Protein AF-A0A941RX24-F1 (afdb_monomer_lite)

pLDDT: mean 85.39, std 11.27, range [41.78, 98.31]

Secondary structure (DSSP, 8-state):
----EE-B-HHHHHHHHHTT-SPPHHHHHHHHHHTT----TTHHHHHHTT--EEHHHHHHHHHHGGG-HHHHHHHHHHHHHHH---TTT--HHHHHHHHB-S---S--HHHH-HHHHHT-TTHHHHHHHHEEE-SSHHHHHHHHHHHHHHHHHHHHT-TT--HHHHHHHHHHHHT--HHHHHHHHHHHHHH-GGGEEEEESSSSEEEEEEEEEE-HHHHHHHHTTSS-GGG--GGGB-SSBSEEEEEEEEEPPGGGT--SSSHHHHHHHHHHHHHHHTBT--SS-SS-EEEEEEESSHHHHHHHHHTT-EEEEEE-TTT-PEEEEEEE-S-GGG--HHHHHHHHHHHHHHTTS---

Structure (mmCIF, N/CA/C/O backbone):
data_AF-A0A941RX24-F1
#
_entry.id   AF-A0A941RX24-F1
#
loop_
_atom_site.group_PDB
_atom_site.id
_atom_site.type_symbol
_atom_site.label_atom_id
_atom_site.label_alt_id
_atom_site.label_comp_id
_atom_site.label_asym_id
_atom_site.label_entity_id
_atom_site.label_seq_id
_atom_site.pdbx_PDB_ins_code
_atom_site.Cartn_x
_atom_site.Cartn_y
_atom_site.Cartn_z
_atom_site.occupancy
_atom_site.B_iso_or_equiv
_atom_site.auth_seq_id
_atom_site.auth_comp_id
_atom_site.auth_asym_id
_atom_site.auth_atom_id
_atom_site.pdbx_PDB_model_num
ATOM 1 N N . MET A 1 1 ? 27.581 -13.420 -9.085 1.00 48.62 1 MET A N 1
ATOM 2 C CA . MET A 1 1 ? 27.074 -12.253 -8.332 1.00 48.62 1 MET A CA 1
ATOM 3 C C . MET A 1 1 ? 25.759 -11.778 -8.973 1.00 48.62 1 MET A C 1
ATOM 5 O O . MET A 1 1 ? 25.714 -10.707 -9.543 1.00 48.62 1 MET A O 1
ATOM 9 N N . PHE A 1 2 ? 24.698 -12.601 -8.926 1.00 54.50 2 PHE A N 1
ATOM 10 C CA . PHE A 1 2 ? 23.377 -12.325 -9.538 1.00 54.50 2 PHE A CA 1
ATOM 11 C C . PHE A 1 2 ? 22.249 -12.808 -8.609 1.00 54.50 2 PHE A C 1
ATOM 13 O O . PHE A 1 2 ? 21.384 -13.590 -9.001 1.00 54.50 2 PHE A O 1
ATOM 20 N N . ASN A 1 3 ? 22.296 -12.407 -7.336 1.00 53.91 3 ASN A N 1
ATOM 21 C CA . ASN A 1 3 ? 21.314 -12.841 -6.329 1.00 53.91 3 ASN A CA 1
ATOM 22 C C . ASN A 1 3 ? 20.004 -12.040 -6.385 1.00 53.91 3 ASN A C 1
ATOM 24 O O . ASN A 1 3 ? 19.108 -12.266 -5.578 1.00 53.91 3 ASN A O 1
ATOM 28 N N . ARG A 1 4 ? 19.908 -11.092 -7.319 1.00 65.25 4 ARG A N 1
ATOM 29 C CA . ARG A 1 4 ? 18.745 -10.234 -7.530 1.00 65.25 4 ARG A CA 1
ATOM 30 C C . ARG A 1 4 ? 17.827 -10.885 -8.557 1.00 65.25 4 ARG A C 1
ATOM 32 O O . ARG A 1 4 ? 18.298 -11.573 -9.462 1.00 65.25 4 ARG A O 1
ATOM 39 N N . THR A 1 5 ? 16.529 -10.676 -8.422 1.00 75.56 5 THR A N 1
ATOM 40 C CA . THR A 1 5 ? 15.548 -10.974 -9.466 1.00 75.56 5 THR A CA 1
ATOM 41 C C . THR A 1 5 ? 15.234 -9.682 -10.235 1.00 75.56 5 THR A C 1
ATOM 43 O O . THR A 1 5 ? 15.502 -8.584 -9.752 1.00 75.56 5 THR A O 1
ATOM 46 N N . ARG A 1 6 ? 14.781 -9.798 -11.480 1.00 75.75 6 ARG A N 1
ATOM 47 C CA . ARG A 1 6 ? 14.355 -8.691 -12.339 1.00 75.75 6 ARG A CA 1
ATOM 48 C C . ARG A 1 6 ? 13.159 -9.131 -13.169 1.00 75.75 6 ARG A C 1
ATOM 50 O O . ARG A 1 6 ? 12.970 -10.324 -13.411 1.00 75.75 6 ARG A O 1
ATOM 57 N N . THR A 1 7 ? 12.403 -8.150 -13.631 1.00 83.19 7 THR A N 1
ATOM 58 C CA . THR A 1 7 ? 11.310 -8.329 -14.583 1.00 83.19 7 THR A CA 1
ATOM 59 C C . THR A 1 7 ? 11.618 -7.481 -15.809 1.00 83.19 7 THR A C 1
ATOM 61 O O . THR A 1 7 ? 12.092 -6.358 -15.655 1.00 83.19 7 THR A O 1
ATOM 64 N N . LEU A 1 8 ? 11.400 -8.008 -17.014 1.00 86.88 8 LEU A N 1
ATOM 65 C CA . LEU A 1 8 ? 11.483 -7.197 -18.232 1.00 86.88 8 LEU A CA 1
ATOM 66 C C . LEU A 1 8 ? 10.326 -6.193 -18.266 1.00 86.88 8 LEU A C 1
ATOM 68 O O . LEU A 1 8 ? 9.234 -6.515 -17.801 1.00 86.88 8 LEU A O 1
ATOM 72 N N . LEU A 1 9 ? 10.564 -4.997 -18.802 1.00 81.69 9 LEU A N 1
ATOM 73 C CA . LEU A 1 9 ? 9.492 -4.017 -18.981 1.00 81.69 9 LEU A CA 1
ATOM 74 C C . LEU A 1 9 ? 8.415 -4.563 -19.939 1.00 81.69 9 LEU A C 1
ATOM 76 O O . LEU A 1 9 ? 8.778 -5.174 -20.951 1.00 81.69 9 LEU A O 1
ATOM 80 N N . PRO A 1 10 ? 7.113 -4.369 -19.654 1.00 81.94 10 PRO A N 1
ATOM 81 C CA . PRO A 1 10 ? 6.033 -4.815 -20.536 1.00 81.94 10 PRO A CA 1
ATOM 82 C C . PRO A 1 10 ? 6.178 -4.318 -21.981 1.00 81.94 10 PRO A C 1
ATOM 84 O O . PRO A 1 10 ? 6.018 -5.095 -22.917 1.00 81.94 10 PRO A O 1
ATOM 87 N N . GLU A 1 11 ? 6.578 -3.062 -22.163 1.00 83.06 11 GLU A N 1
ATOM 88 C CA . GLU A 1 11 ? 6.775 -2.414 -23.463 1.00 83.06 11 GLU A CA 1
ATOM 89 C C . GLU A 1 11 ? 7.941 -3.046 -24.237 1.00 83.06 11 GLU A C 1
ATOM 91 O O . GLU A 1 11 ? 7.926 -3.135 -25.466 1.00 83.06 11 GLU A O 1
ATOM 96 N N . PHE A 1 12 ? 8.963 -3.524 -23.522 1.00 91.81 12 PHE A N 1
ATOM 97 C CA . PHE A 1 12 ? 10.080 -4.249 -24.122 1.00 91.81 12 PHE A CA 1
ATOM 98 C C . PHE A 1 12 ? 9.666 -5.665 -24.554 1.00 91.81 12 PHE A C 1
ATOM 100 O O . PHE A 1 12 ? 10.042 -6.115 -25.638 1.00 91.81 12 PHE A O 1
ATOM 107 N N . ILE A 1 13 ? 8.857 -6.357 -23.740 1.00 91.75 13 ILE A N 1
ATOM 108 C CA . ILE A 1 13 ? 8.286 -7.676 -24.068 1.00 91.75 13 ILE A CA 1
ATOM 109 C C . ILE A 1 13 ? 7.417 -7.589 -25.324 1.00 91.75 13 ILE A C 1
ATOM 111 O O . ILE A 1 13 ? 7.601 -8.387 -26.241 1.00 91.75 13 ILE A O 1
ATOM 115 N N . GLU A 1 14 ? 6.527 -6.597 -25.391 1.00 87.19 14 GLU A N 1
ATOM 116 C CA . GLU A 1 14 ? 5.636 -6.383 -26.534 1.00 87.19 14 GLU A CA 1
ATOM 117 C C . GLU A 1 14 ? 6.427 -6.226 -27.838 1.00 87.19 14 GLU A C 1
ATOM 119 O O . GLU A 1 14 ? 6.128 -6.871 -28.844 1.00 87.19 14 GLU A O 1
ATOM 124 N N . ARG A 1 15 ? 7.513 -5.446 -27.821 1.00 91.19 15 ARG A N 1
ATOM 125 C CA . ARG A 1 15 ? 8.374 -5.283 -29.000 1.00 91.19 15 ARG A CA 1
ATOM 126 C C . ARG A 1 15 ? 9.089 -6.564 -29.397 1.00 91.19 15 ARG A C 1
ATOM 128 O O . ARG A 1 15 ? 9.219 -6.829 -30.592 1.00 91.19 15 ARG A O 1
ATOM 135 N N . LEU A 1 16 ? 9.549 -7.363 -28.434 1.00 94.31 16 LEU A N 1
ATOM 136 C CA . LEU A 1 16 ? 10.146 -8.669 -28.725 1.00 94.31 16 LEU A CA 1
ATOM 137 C C . LEU A 1 16 ? 9.130 -9.632 -29.355 1.00 94.31 16 LEU A C 1
ATOM 139 O O . LEU A 1 16 ? 9.507 -10.404 -30.238 1.00 94.31 16 LEU A O 1
ATOM 143 N N . ASP A 1 17 ? 7.863 -9.580 -28.944 1.00 90.75 17 ASP A N 1
ATOM 144 C CA . ASP A 1 17 ? 6.792 -10.385 -29.540 1.00 90.75 17 ASP A CA 1
ATOM 145 C C . ASP A 1 17 ? 6.469 -9.927 -30.970 1.00 90.75 17 ASP A C 1
ATOM 147 O O . ASP A 1 17 ? 6.433 -10.752 -31.884 1.00 90.75 17 ASP A O 1
ATOM 151 N N . LEU A 1 18 ? 6.318 -8.618 -31.196 1.00 90.44 18 LEU A N 1
ATOM 152 C CA . LEU A 1 18 ? 5.976 -8.052 -32.510 1.00 90.44 18 LEU A CA 1
ATOM 153 C C . LEU A 1 18 ? 7.057 -8.280 -33.576 1.00 90.44 18 LEU A C 1
ATOM 155 O O . LEU A 1 18 ? 6.753 -8.407 -34.761 1.00 90.44 18 LEU A O 1
ATOM 159 N N . THR A 1 19 ? 8.322 -8.333 -33.167 1.00 88.50 19 THR A N 1
ATOM 160 C CA . THR A 1 19 ? 9.476 -8.432 -34.080 1.00 88.50 19 THR A CA 1
ATOM 161 C C . THR A 1 19 ? 10.052 -9.842 -34.184 1.00 88.50 19 THR A C 1
ATOM 163 O O . THR A 1 19 ? 11.062 -10.044 -34.859 1.00 88.50 19 THR A O 1
ATOM 166 N N . ASN A 1 20 ? 9.448 -10.830 -33.512 1.00 89.75 20 ASN A N 1
ATOM 167 C CA . ASN A 1 20 ? 10.062 -12.145 -33.297 1.00 89.75 20 ASN A CA 1
ATOM 168 C C . ASN A 1 20 ? 11.496 -12.035 -32.727 1.00 89.75 20 ASN A C 1
ATOM 170 O O . ASN A 1 20 ? 12.385 -12.820 -33.060 1.00 89.75 20 ASN A O 1
ATOM 174 N N . GLY A 1 21 ? 11.723 -11.050 -31.852 1.00 91.62 21 GLY A N 1
ATOM 175 C CA . GLY A 1 21 ? 13.008 -10.758 -31.218 1.00 91.62 21 GLY A CA 1
ATOM 176 C C . GLY A 1 21 ? 13.447 -11.799 -30.185 1.00 91.62 21 GLY A C 1
ATOM 177 O O . GLY A 1 21 ? 14.612 -11.826 -29.788 1.00 91.62 21 GLY A O 1
ATOM 178 N N . TRP A 1 22 ? 12.540 -12.676 -29.743 1.00 95.25 22 TRP A N 1
ATOM 179 C CA . TRP A 1 22 ? 12.849 -13.705 -28.753 1.00 95.25 22 TRP A CA 1
ATOM 180 C C . TRP A 1 22 ? 13.810 -14.774 -29.285 1.00 95.25 22 TRP A C 1
ATOM 182 O O . TRP A 1 22 ? 13.500 -15.429 -30.283 1.00 95.25 22 TRP A O 1
ATOM 192 N N . PRO A 1 23 ? 14.902 -15.084 -28.561 1.00 94.00 23 PRO A N 1
ATOM 193 C CA . PRO A 1 23 ? 15.721 -16.233 -28.902 1.00 94.00 23 PRO A CA 1
ATOM 194 C C . PRO A 1 23 ? 14.931 -17.530 -28.723 1.00 94.00 23 PRO A C 1
ATOM 196 O O . PRO A 1 23 ? 14.125 -17.677 -27.802 1.00 94.00 23 PRO A O 1
ATOM 199 N N . ILE A 1 24 ? 15.215 -18.520 -29.567 1.00 93.56 24 ILE A N 1
ATOM 200 C CA . ILE A 1 24 ? 14.676 -19.870 -29.382 1.00 93.56 24 ILE A CA 1
ATOM 201 C C . ILE A 1 24 ? 15.198 -20.489 -28.076 1.00 93.56 24 ILE A C 1
ATOM 203 O O . ILE A 1 24 ? 16.362 -20.313 -27.700 1.00 93.56 24 ILE A O 1
ATOM 207 N N . GLU A 1 25 ? 14.361 -21.277 -27.397 1.00 91.75 25 GLU A N 1
ATOM 208 C CA . GLU A 1 25 ? 14.665 -21.816 -26.061 1.00 91.75 25 GLU A CA 1
ATOM 209 C C . GLU A 1 25 ? 15.964 -22.631 -26.026 1.00 91.75 25 GLU A C 1
ATOM 211 O O . GLU A 1 25 ? 16.754 -22.513 -25.090 1.00 91.75 25 GLU A O 1
ATOM 216 N N . LYS A 1 26 ? 16.237 -23.400 -27.087 1.00 93.38 26 LYS A N 1
ATOM 217 C CA . LYS A 1 26 ? 17.471 -24.185 -27.222 1.00 93.38 26 LYS A CA 1
ATOM 218 C C . LYS A 1 26 ? 18.725 -23.303 -27.232 1.00 93.38 26 LYS A C 1
ATOM 220 O O . LYS A 1 26 ? 19.706 -23.648 -26.575 1.00 93.38 26 LYS A O 1
ATOM 225 N N . ALA A 1 27 ? 18.698 -22.180 -27.952 1.00 92.69 27 ALA A N 1
ATOM 226 C CA . ALA A 1 27 ? 19.825 -21.250 -28.032 1.00 92.69 27 ALA A CA 1
ATOM 227 C C . ALA A 1 27 ? 20.020 -20.507 -26.705 1.00 92.69 27 ALA A C 1
ATOM 229 O O . ALA A 1 27 ? 21.141 -20.407 -26.211 1.00 92.69 27 ALA A O 1
ATOM 230 N N . PHE A 1 28 ? 18.918 -20.074 -26.088 1.00 93.69 28 PHE A N 1
ATOM 231 C CA . PHE A 1 28 ? 18.936 -19.415 -24.787 1.00 93.69 28 PHE A CA 1
ATOM 232 C C . PHE A 1 28 ? 19.489 -20.334 -23.687 1.00 93.69 28 PHE A C 1
ATOM 234 O O . PHE A 1 28 ? 20.378 -19.947 -22.930 1.00 93.69 28 PHE A O 1
ATOM 241 N N . LYS A 1 29 ? 19.046 -21.597 -23.649 1.00 94.06 29 LYS A N 1
ATOM 242 C CA . LYS A 1 29 ? 19.579 -22.616 -22.736 1.00 94.06 29 LYS A CA 1
ATOM 243 C C . LYS A 1 29 ? 21.078 -22.837 -22.936 1.00 94.06 29 LYS A C 1
ATOM 245 O O . LYS A 1 29 ? 21.807 -22.860 -21.948 1.00 94.06 29 LYS A O 1
ATOM 250 N N . ARG A 1 30 ? 21.526 -22.992 -24.187 1.00 93.88 30 ARG A N 1
ATOM 251 C CA . ARG A 1 30 ? 22.942 -23.216 -24.516 1.00 93.88 30 ARG A CA 1
ATOM 252 C C . ARG A 1 30 ? 23.813 -22.057 -24.034 1.00 93.88 30 ARG A C 1
ATOM 254 O O . ARG A 1 30 ? 24.743 -22.290 -23.277 1.00 93.88 30 ARG A O 1
ATOM 261 N N . LYS A 1 31 ? 23.443 -20.812 -24.351 1.00 93.12 31 LYS A N 1
ATOM 262 C CA . LYS A 1 31 ? 24.200 -19.633 -23.902 1.00 93.12 31 LYS A CA 1
ATOM 263 C C . LYS A 1 31 ? 24.270 -19.539 -22.371 1.00 93.12 31 LYS A C 1
ATOM 265 O O . LYS A 1 31 ? 25.291 -19.145 -21.819 1.00 93.12 31 LYS A O 1
ATOM 270 N N . GLY A 1 32 ? 23.196 -19.915 -21.672 1.00 91.12 32 GLY A N 1
ATOM 271 C CA . GLY A 1 32 ? 23.179 -19.945 -20.206 1.00 91.12 32 GLY A CA 1
ATOM 272 C C . GLY A 1 32 ? 24.118 -20.995 -19.602 1.00 91.12 32 GLY A C 1
ATOM 273 O O . GLY A 1 32 ? 24.592 -20.810 -18.482 1.00 91.12 32 GLY A O 1
ATOM 274 N N . GLN A 1 33 ? 24.394 -22.081 -20.330 1.00 92.38 33 GLN A N 1
ATOM 275 C CA . GLN A 1 33 ? 25.411 -23.069 -19.963 1.00 92.38 33 GLN A CA 1
ATOM 276 C C . GLN A 1 33 ? 26.818 -22.547 -20.270 1.00 92.38 33 GLN A C 1
ATOM 278 O O . GLN A 1 33 ? 27.674 -22.643 -19.404 1.00 92.38 33 GLN A O 1
ATOM 283 N N . ASP A 1 34 ? 27.024 -21.921 -21.434 1.00 92.50 34 ASP A N 1
ATOM 284 C CA . ASP A 1 34 ? 28.323 -21.364 -21.846 1.00 92.50 34 ASP A CA 1
ATOM 285 C C . ASP A 1 34 ? 28.841 -20.265 -20.891 1.00 92.50 34 ASP A C 1
ATOM 287 O O . ASP A 1 34 ? 30.042 -20.035 -20.801 1.00 92.50 34 ASP A O 1
ATOM 291 N N . LEU A 1 35 ? 27.938 -19.572 -20.186 1.00 87.81 35 LEU A N 1
ATOM 292 C CA . LEU A 1 35 ? 28.260 -18.521 -19.209 1.00 87.81 35 LEU A CA 1
ATOM 293 C C . LEU A 1 35 ? 28.216 -18.994 -17.742 1.00 87.81 35 LEU A C 1
ATOM 295 O O . LEU A 1 35 ? 28.178 -18.158 -16.840 1.00 87.81 35 LEU A O 1
ATOM 299 N N . ASP A 1 36 ? 28.148 -20.305 -17.484 1.00 87.75 36 ASP A N 1
ATOM 300 C CA . ASP A 1 36 ? 28.050 -20.897 -16.135 1.00 87.75 36 ASP A CA 1
ATOM 301 C C . ASP A 1 36 ? 26.874 -20.378 -15.282 1.00 87.75 36 ASP A C 1
ATOM 303 O O . ASP A 1 36 ? 26.863 -20.426 -14.049 1.00 87.75 36 ASP A O 1
ATOM 307 N N . PHE A 1 37 ? 25.810 -19.894 -15.925 1.00 84.69 37 PHE A N 1
ATOM 308 C CA . PHE A 1 37 ? 24.604 -19.438 -15.229 1.00 84.69 37 PHE A CA 1
ATOM 309 C C . PHE A 1 37 ? 23.636 -20.581 -14.924 1.00 84.69 37 PHE A C 1
ATOM 311 O O . PHE A 1 37 ? 22.778 -20.445 -14.038 1.00 84.69 37 PHE A O 1
ATOM 318 N N . GLY A 1 38 ? 23.762 -21.699 -15.642 1.00 84.94 38 GLY A N 1
ATOM 319 C CA . GLY A 1 38 ? 22.817 -22.810 -15.625 1.00 84.94 38 GLY A CA 1
ATOM 320 C C . GLY A 1 38 ? 21.456 -22.423 -16.213 1.00 84.94 38 GLY A C 1
ATOM 321 O O . GLY A 1 38 ? 21.175 -21.259 -16.491 1.00 84.94 38 GLY A O 1
ATOM 322 N N . TYR A 1 39 ? 20.558 -23.394 -16.381 1.00 85.50 39 TYR A N 1
ATOM 323 C CA . TYR A 1 39 ? 19.234 -23.154 -16.958 1.00 85.50 39 TYR A CA 1
ATOM 324 C C . TYR A 1 39 ? 18.156 -23.963 -16.238 1.00 85.50 39 TYR A C 1
ATOM 326 O O . TYR A 1 39 ? 18.316 -25.165 -16.031 1.00 85.50 39 TYR A O 1
ATOM 334 N N . LYS A 1 40 ? 17.048 -23.307 -15.879 1.00 84.81 40 LYS A N 1
ATOM 335 C CA . LYS A 1 40 ? 15.837 -23.960 -15.369 1.00 84.81 40 LYS A CA 1
ATOM 336 C C . LYS A 1 40 ? 14.778 -23.965 -16.472 1.00 84.81 40 LYS A C 1
ATOM 338 O O . LYS A 1 40 ? 14.617 -22.971 -17.174 1.00 84.81 40 LYS A O 1
ATOM 343 N N . SER A 1 41 ? 14.075 -25.085 -16.631 1.00 82.94 41 SER A N 1
ATOM 344 C CA . SER A 1 41 ? 12.987 -25.195 -17.611 1.00 82.94 41 SER A CA 1
ATOM 345 C C . SER A 1 41 ? 11.909 -24.138 -17.342 1.00 82.94 41 SER A C 1
ATOM 347 O O . SER A 1 41 ? 11.615 -23.833 -16.186 1.00 82.94 41 SER A O 1
ATOM 349 N N . GLY A 1 42 ? 11.363 -23.544 -18.406 1.00 80.94 42 GLY A N 1
ATOM 350 C CA . GLY A 1 42 ? 10.337 -22.504 -18.309 1.00 80.94 42 GLY A CA 1
ATOM 351 C C . GLY A 1 42 ? 10.860 -21.099 -17.991 1.00 80.94 42 GLY A C 1
ATOM 352 O O . GLY A 1 42 ? 10.066 -20.163 -17.963 1.00 80.94 42 GLY A O 1
ATOM 353 N N . THR A 1 43 ? 12.172 -20.896 -17.805 1.00 88.19 43 THR A N 1
ATOM 354 C CA . THR A 1 43 ? 12.741 -19.555 -17.570 1.00 88.19 43 THR A CA 1
ATOM 355 C C . THR A 1 43 ? 12.455 -18.592 -18.722 1.00 88.19 43 THR A C 1
ATOM 357 O O . THR A 1 43 ? 12.081 -17.449 -18.474 1.00 88.19 43 THR A O 1
ATOM 360 N N . LEU A 1 44 ? 12.593 -19.038 -19.976 1.00 91.56 44 LEU A N 1
ATOM 361 C CA . LEU A 1 44 ? 12.311 -18.179 -21.130 1.00 91.56 44 LEU A CA 1
ATOM 362 C C . LEU A 1 44 ? 10.815 -17.845 -21.218 1.00 91.56 44 LEU A C 1
ATOM 364 O O . LEU A 1 44 ? 10.453 -16.705 -21.480 1.00 91.56 44 LEU A O 1
ATOM 368 N N . THR A 1 45 ? 9.943 -18.809 -20.921 1.00 88.12 45 THR A N 1
ATOM 369 C CA . THR A 1 45 ? 8.495 -18.582 -20.819 1.00 88.12 45 THR A CA 1
ATOM 370 C C . THR A 1 45 ? 8.155 -17.571 -19.724 1.00 88.12 45 THR A C 1
ATOM 372 O O . THR A 1 45 ? 7.280 -16.734 -19.917 1.00 88.12 45 THR A O 1
ATOM 375 N N . ASN A 1 46 ? 8.852 -17.610 -18.587 1.00 82.31 46 ASN A N 1
ATOM 376 C CA . ASN A 1 46 ? 8.676 -16.629 -17.517 1.00 82.31 46 ASN A CA 1
ATOM 377 C C . ASN A 1 46 ? 9.124 -15.225 -17.941 1.00 82.31 46 ASN A C 1
ATOM 379 O O . ASN A 1 46 ? 8.397 -14.275 -17.674 1.00 82.31 46 ASN A O 1
ATOM 383 N N . LEU A 1 47 ? 10.249 -15.099 -18.655 1.00 89.50 47 LEU A N 1
ATOM 384 C CA . LEU A 1 47 ? 10.680 -13.827 -19.248 1.00 89.50 47 LEU A CA 1
ATOM 385 C C . LEU A 1 47 ? 9.630 -13.267 -20.219 1.00 89.50 47 LEU A C 1
ATOM 387 O O . LEU A 1 47 ? 9.250 -12.109 -20.090 1.00 89.50 47 LEU A O 1
ATOM 391 N N . LYS A 1 48 ? 9.105 -14.107 -21.122 1.00 90.69 48 LYS A N 1
ATOM 392 C CA . LYS A 1 48 ? 8.046 -13.736 -22.080 1.00 90.69 48 LYS A CA 1
ATOM 393 C C . LYS A 1 48 ? 6.766 -13.239 -21.413 1.00 90.69 48 LYS A C 1
ATOM 395 O O . LYS A 1 48 ? 6.070 -12.401 -21.957 1.00 90.69 48 LYS A O 1
ATOM 400 N N . ARG A 1 49 ? 6.443 -13.770 -20.235 1.00 80.62 49 ARG A N 1
ATOM 401 C CA . ARG A 1 49 ? 5.244 -13.395 -19.471 1.00 80.62 49 ARG A CA 1
ATOM 402 C C . ARG A 1 49 ? 5.451 -12.184 -18.561 1.00 80.62 49 ARG A C 1
ATOM 404 O O . ARG A 1 49 ? 4.525 -11.837 -17.838 1.00 80.62 49 ARG A O 1
ATOM 411 N N . GLY A 1 50 ? 6.651 -11.601 -18.520 1.00 77.00 50 GLY A N 1
ATOM 412 C CA . GLY A 1 50 ? 6.968 -10.538 -17.565 1.00 77.00 50 GLY A CA 1
ATOM 413 C C . GLY A 1 50 ? 6.942 -11.020 -16.114 1.00 77.00 50 GLY A C 1
ATOM 414 O O . GLY A 1 50 ? 6.620 -10.261 -15.206 1.00 77.00 50 GLY A O 1
ATOM 415 N N . ASN A 1 51 ? 7.268 -12.290 -15.867 1.00 77.44 51 ASN A N 1
ATOM 416 C CA . ASN A 1 51 ? 7.423 -12.798 -14.508 1.00 77.44 51 ASN A CA 1
ATOM 417 C C . ASN A 1 51 ? 8.824 -12.462 -13.964 1.00 77.44 51 ASN A C 1
ATOM 419 O O . ASN A 1 51 ? 9.792 -12.461 -14.731 1.00 77.44 51 ASN A O 1
ATOM 423 N N . PRO A 1 52 ? 8.979 -12.283 -12.639 1.00 78.25 52 PRO A N 1
ATOM 424 C CA . PRO A 1 52 ? 10.291 -12.118 -12.024 1.00 78.25 52 PRO A CA 1
ATOM 425 C C . PRO A 1 52 ? 11.198 -13.333 -12.268 1.00 78.25 52 PRO A C 1
ATOM 427 O O . PRO A 1 52 ? 10.824 -14.476 -11.986 1.00 78.25 52 PRO A O 1
ATOM 430 N N . VAL A 1 53 ? 12.421 -13.091 -12.740 1.00 81.00 53 VAL A N 1
ATOM 431 C CA . VAL A 1 53 ? 13.463 -14.116 -12.918 1.00 81.00 53 VAL A CA 1
ATOM 432 C C . VAL A 1 53 ? 14.798 -13.651 -12.337 1.00 81.00 53 VAL A C 1
ATOM 434 O O . VAL A 1 53 ? 15.024 -12.452 -12.220 1.00 81.00 53 VAL A O 1
ATOM 437 N N . PRO A 1 54 ? 15.720 -14.558 -11.964 1.00 85.75 54 PRO A N 1
ATOM 438 C CA . PRO A 1 54 ? 17.071 -14.159 -11.571 1.00 85.75 54 PRO A CA 1
ATOM 439 C C . PRO A 1 54 ? 17.744 -13.264 -12.621 1.00 85.75 54 PRO A C 1
ATOM 441 O O . PRO A 1 54 ? 17.715 -13.589 -13.806 1.00 85.75 54 PRO A O 1
ATOM 444 N N . GLU A 1 55 ? 18.394 -12.183 -12.183 1.00 84.62 55 GLU A N 1
ATOM 445 C CA . GLU A 1 55 ? 18.988 -11.127 -13.019 1.00 84.62 55 GLU A CA 1
ATOM 446 C C . GLU A 1 55 ? 19.920 -11.684 -14.102 1.00 84.62 55 GLU A C 1
ATOM 448 O O . GLU A 1 55 ? 19.912 -11.210 -15.236 1.00 84.62 55 GLU A O 1
ATOM 453 N N . LYS A 1 56 ? 20.642 -12.767 -13.785 1.00 90.19 56 LYS A N 1
ATOM 454 C CA . LYS A 1 56 ? 21.491 -13.498 -14.736 1.00 90.19 56 LYS A CA 1
ATOM 455 C C . LYS A 1 56 ? 20.767 -13.914 -16.022 1.00 90.19 56 LYS A C 1
ATOM 457 O O . LYS A 1 56 ? 21.409 -14.027 -17.057 1.00 90.19 56 LYS A O 1
ATOM 462 N N . TYR A 1 57 ? 19.453 -14.145 -15.980 1.00 91.75 57 TYR A N 1
ATOM 463 C CA . TYR A 1 57 ? 18.660 -14.525 -17.152 1.00 91.75 57 TYR A CA 1
ATOM 464 C C . TYR A 1 57 ? 18.237 -13.326 -18.007 1.00 91.75 57 TYR A C 1
ATOM 466 O O . TYR A 1 57 ? 18.188 -13.458 -19.226 1.00 91.75 57 TYR A O 1
ATOM 474 N N . CYS A 1 58 ? 18.010 -12.152 -17.414 1.00 91.00 58 CYS A N 1
ATOM 475 C CA . CYS A 1 58 ? 17.867 -10.910 -18.181 1.00 91.00 58 CYS A CA 1
ATOM 476 C C . CYS A 1 58 ? 19.212 -10.508 -18.805 1.00 91.00 58 CYS A C 1
ATOM 478 O O . CYS A 1 58 ? 19.290 -10.195 -19.989 1.00 91.00 58 CYS A O 1
ATOM 480 N N . TYR A 1 59 ? 20.298 -10.624 -18.035 1.00 92.12 59 TYR A N 1
ATOM 481 C CA . TYR A 1 59 ? 21.661 -10.402 -18.519 1.00 92.12 59 TYR A CA 1
ATOM 482 C C . TYR A 1 59 ? 22.037 -11.357 -19.663 1.00 92.12 59 TYR A C 1
ATOM 484 O O . TYR A 1 59 ? 22.739 -10.980 -20.598 1.00 92.12 59 TYR A O 1
ATOM 492 N N . LEU A 1 60 ? 21.517 -12.588 -19.639 1.00 93.81 60 LEU A N 1
ATOM 493 C CA . LEU A 1 60 ? 21.704 -13.550 -20.719 1.00 93.81 60 LEU A CA 1
ATOM 494 C C . LEU A 1 60 ? 21.113 -13.062 -22.052 1.00 93.81 60 LEU A C 1
ATOM 496 O O . LEU A 1 60 ? 21.775 -13.215 -23.076 1.00 93.81 60 LEU A O 1
ATOM 500 N N . LEU A 1 61 ? 19.931 -12.427 -22.053 1.00 93.81 61 LEU A N 1
ATOM 501 C CA . LEU A 1 61 ? 19.364 -11.806 -23.264 1.00 93.81 61 LEU A CA 1
ATOM 502 C C . LEU A 1 61 ? 20.301 -10.728 -23.820 1.00 93.81 61 LEU A C 1
ATOM 504 O O . LEU A 1 61 ? 20.599 -10.713 -25.010 1.00 93.81 61 LEU A O 1
ATOM 508 N N . ILE A 1 62 ? 20.844 -9.885 -22.943 1.00 93.44 62 ILE A N 1
ATOM 509 C CA . ILE A 1 62 ? 21.784 -8.823 -23.322 1.00 93.44 62 ILE A CA 1
ATOM 510 C C . ILE A 1 62 ? 23.041 -9.418 -23.946 1.00 93.44 62 ILE A C 1
ATOM 512 O O . ILE A 1 62 ? 23.497 -8.942 -24.981 1.00 93.44 62 ILE A O 1
ATOM 516 N N . LYS A 1 63 ? 23.585 -10.495 -23.376 1.00 93.25 63 LYS A N 1
ATOM 517 C CA . LYS A 1 63 ? 24.744 -11.191 -23.951 1.00 93.25 63 LYS A CA 1
ATOM 518 C C . LYS A 1 63 ? 24.448 -11.848 -25.294 1.00 93.25 63 LYS A C 1
ATOM 520 O O . LYS A 1 63 ? 25.350 -11.941 -26.119 1.00 93.25 63 LYS A O 1
ATOM 525 N N . MET A 1 64 ? 23.214 -12.290 -25.521 1.00 93.81 64 MET A N 1
ATOM 526 C CA . MET A 1 64 ? 22.796 -12.876 -26.794 1.00 93.81 64 MET A CA 1
ATOM 527 C C . MET A 1 64 ? 22.564 -11.843 -27.895 1.00 93.81 64 MET A C 1
ATOM 529 O O . MET A 1 64 ? 22.491 -12.242 -29.053 1.00 93.81 64 MET A O 1
ATOM 533 N N . ARG A 1 65 ? 22.486 -10.541 -27.577 1.00 92.00 65 ARG A N 1
ATOM 534 C CA . ARG A 1 65 ? 22.242 -9.491 -28.581 1.00 92.00 65 ARG A CA 1
ATOM 535 C C . ARG A 1 65 ? 23.238 -9.550 -29.738 1.00 92.00 65 ARG A C 1
ATOM 537 O O . ARG A 1 65 ? 22.847 -9.392 -30.879 1.00 92.00 65 ARG A O 1
ATOM 544 N N . TRP A 1 66 ? 24.506 -9.844 -29.464 1.00 87.56 66 TRP A N 1
ATOM 545 C CA . TRP A 1 66 ? 25.545 -9.897 -30.496 1.00 87.56 66 TRP A CA 1
ATOM 546 C C . TRP A 1 66 ? 25.394 -11.083 -31.453 1.00 87.56 66 TRP A C 1
ATOM 548 O O . TRP A 1 66 ? 25.794 -10.992 -32.608 1.00 87.56 66 TRP A O 1
ATOM 558 N N . ASP A 1 67 ? 24.762 -12.161 -30.991 1.00 88.69 67 ASP A N 1
ATOM 559 C CA . ASP A 1 67 ? 24.611 -13.412 -31.737 1.00 88.69 67 ASP A CA 1
ATOM 560 C C . ASP A 1 67 ? 23.192 -13.575 -32.321 1.00 88.69 67 ASP A C 1
ATOM 562 O O . ASP A 1 67 ? 22.894 -14.572 -32.979 1.00 88.69 67 ASP A O 1
ATOM 566 N N . HIS A 1 68 ? 22.288 -12.623 -32.055 1.00 91.19 68 HIS A N 1
ATOM 567 C CA . HIS A 1 68 ? 20.872 -12.702 -32.409 1.00 91.19 68 HIS A CA 1
ATOM 568 C C . HIS A 1 68 ? 20.368 -11.364 -32.962 1.00 91.19 68 HIS A C 1
ATOM 570 O O . HIS A 1 68 ? 19.862 -10.516 -32.226 1.00 91.19 68 HIS A O 1
ATOM 576 N N . LYS A 1 69 ? 20.461 -11.193 -34.286 1.00 91.56 69 LYS A N 1
ATOM 577 C CA . LYS A 1 69 ? 20.154 -9.933 -34.983 1.00 91.56 69 LYS A CA 1
ATOM 578 C C . LYS A 1 69 ? 18.787 -9.309 -34.613 1.00 91.56 69 LYS A C 1
ATOM 580 O O . LYS A 1 69 ? 18.795 -8.151 -34.213 1.00 91.56 69 LYS A O 1
ATOM 585 N N . PRO A 1 70 ? 17.652 -10.038 -34.601 1.00 93.19 70 PRO A N 1
ATOM 586 C CA . PRO A 1 70 ? 16.374 -9.451 -34.170 1.00 93.19 70 PRO A CA 1
ATOM 587 C C . PRO A 1 70 ? 16.370 -8.939 -32.721 1.00 93.19 70 PRO A C 1
ATOM 589 O O . PRO A 1 70 ? 15.725 -7.950 -32.402 1.00 93.19 70 PRO A O 1
ATOM 592 N N . LEU A 1 71 ? 17.124 -9.590 -31.829 1.00 94.00 71 LEU A N 1
ATOM 593 C CA . LEU A 1 71 ? 17.204 -9.187 -30.423 1.00 94.00 71 LEU A CA 1
ATOM 594 C C . LEU A 1 71 ? 18.066 -7.930 -30.288 1.00 94.00 71 LEU A C 1
ATOM 596 O O . LEU A 1 71 ? 17.739 -7.039 -29.509 1.00 94.00 71 LEU A O 1
ATOM 600 N N . HIS A 1 72 ? 19.152 -7.852 -31.065 1.00 93.69 72 HIS A N 1
ATOM 601 C CA . HIS A 1 72 ? 19.986 -6.659 -31.167 1.00 93.69 72 HIS A CA 1
ATOM 602 C C . HIS A 1 72 ? 19.174 -5.435 -31.580 1.00 93.69 72 HIS A C 1
ATOM 604 O O . HIS A 1 72 ? 19.230 -4.417 -30.901 1.00 93.69 72 HIS A O 1
ATOM 610 N N . GLU A 1 73 ? 18.411 -5.555 -32.667 1.00 93.19 73 GLU A N 1
ATOM 611 C CA . GLU A 1 73 ? 17.628 -4.458 -33.237 1.00 93.19 73 GLU A CA 1
ATOM 612 C C . GLU A 1 73 ? 16.583 -3.944 -32.241 1.00 93.19 73 GLU A C 1
ATOM 614 O O . GLU A 1 73 ? 16.470 -2.735 -32.042 1.00 93.19 73 GLU A O 1
ATOM 619 N N . VAL A 1 74 ? 15.892 -4.847 -31.535 1.00 93.94 74 VAL A N 1
ATOM 620 C CA . VAL A 1 74 ? 14.911 -4.465 -30.508 1.00 93.94 74 VAL A CA 1
ATOM 621 C C . VAL A 1 74 ? 15.569 -3.763 -29.324 1.00 93.94 74 VAL A C 1
ATOM 623 O O . VAL A 1 74 ? 15.074 -2.723 -28.897 1.00 93.94 74 VAL A O 1
ATOM 626 N N . ILE A 1 75 ? 16.677 -4.293 -28.790 1.00 92.50 75 ILE A N 1
ATOM 627 C CA . ILE A 1 75 ? 17.375 -3.651 -27.663 1.00 92.50 75 ILE A CA 1
ATOM 628 C C . ILE A 1 75 ? 17.920 -2.283 -28.090 1.00 92.50 75 ILE A C 1
ATOM 630 O O . ILE A 1 75 ? 17.787 -1.325 -27.337 1.00 92.50 75 ILE A O 1
ATOM 634 N N . ALA A 1 76 ? 18.491 -2.168 -29.293 1.00 91.00 76 ALA A N 1
ATOM 635 C CA . ALA A 1 76 ? 19.038 -0.914 -29.806 1.00 91.00 76 ALA A CA 1
ATOM 636 C C . ALA A 1 76 ? 17.956 0.166 -29.934 1.00 91.00 76 ALA A C 1
ATOM 638 O O . ALA A 1 76 ? 18.122 1.264 -29.405 1.00 91.00 76 ALA A O 1
ATOM 639 N N . ALA A 1 77 ? 16.832 -0.168 -30.578 1.00 88.69 77 ALA A N 1
ATOM 640 C CA . ALA A 1 77 ? 15.705 0.746 -30.731 1.00 88.69 77 ALA A CA 1
ATOM 641 C C . ALA A 1 77 ? 15.125 1.148 -29.368 1.00 88.69 77 ALA A C 1
ATOM 643 O O . ALA A 1 77 ? 14.969 2.331 -29.081 1.00 88.69 77 ALA A O 1
ATOM 644 N N . PHE A 1 78 ? 14.885 0.171 -28.488 1.00 88.19 78 PHE A N 1
ATOM 645 C CA . PHE A 1 78 ? 14.308 0.428 -27.171 1.00 88.19 78 PHE A CA 1
ATOM 646 C C . PHE A 1 78 ? 15.211 1.309 -26.296 1.00 88.19 78 PHE A C 1
ATOM 648 O O . PHE A 1 78 ? 14.736 2.275 -25.704 1.00 88.19 78 PHE A O 1
ATOM 655 N N . CYS A 1 79 ? 16.518 1.030 -26.245 1.00 85.44 79 CYS A N 1
ATOM 656 C CA . CYS A 1 79 ? 17.470 1.841 -25.483 1.00 85.44 79 CYS A CA 1
ATOM 657 C C . CYS A 1 79 ? 17.635 3.258 -26.050 1.00 85.44 79 CYS A C 1
ATOM 659 O O . CYS A 1 79 ? 17.749 4.210 -25.275 1.00 85.44 79 CYS A O 1
ATOM 661 N N . SER A 1 80 ? 17.623 3.408 -27.378 1.00 83.69 80 SER A N 1
ATOM 662 C CA . SER A 1 80 ? 17.716 4.723 -28.013 1.00 83.69 80 SER A CA 1
ATOM 663 C C . SER A 1 80 ? 16.471 5.577 -27.764 1.00 83.69 80 SER A C 1
ATOM 665 O O . SER A 1 80 ? 16.600 6.786 -27.611 1.00 83.69 80 SER A O 1
ATOM 667 N N . GLU A 1 81 ? 15.280 4.978 -27.743 1.00 80.69 81 GLU A N 1
ATOM 668 C CA . GLU A 1 81 ? 14.020 5.704 -27.546 1.00 80.69 81 GLU A CA 1
ATOM 669 C C . GLU A 1 81 ? 13.763 6.090 -26.087 1.00 80.69 81 GLU A C 1
ATOM 671 O O . GLU A 1 81 ? 13.235 7.169 -25.838 1.00 80.69 81 GLU A O 1
ATOM 676 N N . GLN A 1 82 ? 14.118 5.228 -25.129 1.00 71.56 82 GLN A N 1
ATOM 677 C CA . GLN A 1 82 ? 13.843 5.482 -23.709 1.00 71.56 82 GLN A CA 1
ATOM 678 C C . GLN A 1 82 ? 14.835 6.467 -23.081 1.00 71.56 82 GLN A C 1
ATOM 680 O O . GLN A 1 82 ? 14.435 7.340 -22.322 1.00 71.56 82 GLN A O 1
ATOM 685 N N . GLU A 1 83 ? 16.127 6.337 -23.394 1.00 69.12 83 GLU A N 1
ATOM 686 C CA . GLU A 1 83 ? 17.199 7.033 -22.662 1.00 69.12 83 GLU A CA 1
ATOM 687 C C . GLU A 1 83 ? 18.250 7.666 -23.596 1.00 69.12 83 GLU A C 1
ATOM 689 O O . GLU A 1 83 ? 19.296 8.131 -23.145 1.00 69.12 83 GLU A O 1
ATOM 694 N N . GLY A 1 84 ? 18.028 7.657 -24.919 1.00 71.62 84 GLY A N 1
ATOM 695 C CA . GLY A 1 84 ? 19.006 8.177 -25.884 1.00 71.62 84 GLY A CA 1
ATOM 696 C C . GLY A 1 84 ? 20.331 7.403 -25.893 1.00 71.62 84 GLY A C 1
ATOM 697 O O . GLY A 1 84 ? 21.366 7.948 -26.281 1.00 71.62 84 GLY A O 1
ATOM 698 N N . ILE A 1 85 ? 20.326 6.149 -25.429 1.00 75.69 85 ILE A N 1
ATOM 699 C CA . ILE A 1 85 ? 21.540 5.352 -25.243 1.00 75.69 85 ILE A CA 1
ATOM 700 C C . ILE A 1 85 ? 21.970 4.700 -26.560 1.00 75.69 85 ILE A C 1
ATOM 702 O O . ILE A 1 85 ? 21.236 3.905 -27.149 1.00 75.69 85 ILE A O 1
ATOM 706 N N . ASP A 1 86 ? 23.218 4.955 -26.963 1.00 80.69 86 ASP A N 1
ATOM 707 C CA . ASP A 1 86 ? 23.892 4.218 -28.035 1.00 80.69 86 ASP A CA 1
ATOM 708 C C . ASP A 1 86 ? 24.369 2.846 -27.529 1.00 80.69 86 ASP A C 1
ATOM 710 O O . ASP A 1 86 ? 25.340 2.735 -26.771 1.00 80.69 86 ASP A O 1
ATOM 714 N N . ILE A 1 87 ? 23.707 1.780 -27.984 1.00 82.50 87 ILE A N 1
ATOM 715 C CA . ILE A 1 87 ? 23.999 0.398 -27.583 1.00 82.50 87 ILE A CA 1
ATOM 716 C C . ILE A 1 87 ? 25.422 -0.061 -27.940 1.00 82.50 87 ILE A C 1
ATOM 718 O O . ILE A 1 87 ? 25.936 -0.989 -27.313 1.00 82.50 87 ILE A O 1
ATOM 722 N N . ALA A 1 88 ? 26.070 0.563 -28.932 1.00 80.75 88 ALA A N 1
ATOM 723 C CA . ALA A 1 88 ? 27.442 0.231 -29.312 1.00 80.75 88 ALA A CA 1
ATOM 724 C C . ALA A 1 88 ? 28.462 0.700 -28.262 1.00 80.75 88 ALA A C 1
ATOM 726 O O . ALA A 1 88 ? 29.573 0.172 -28.203 1.00 80.75 88 ALA A O 1
ATOM 727 N N . ARG A 1 89 ? 28.082 1.681 -27.434 1.00 80.50 89 ARG A N 1
ATOM 728 C CA . ARG A 1 89 ? 28.921 2.286 -26.388 1.00 80.50 89 ARG A CA 1
ATOM 729 C C . ARG A 1 89 ? 28.422 1.999 -24.973 1.00 80.50 89 ARG A C 1
ATOM 731 O O . ARG A 1 89 ? 29.176 2.199 -24.025 1.00 80.50 89 ARG A O 1
ATOM 738 N N . ALA A 1 90 ? 27.181 1.541 -24.835 1.00 80.94 90 ALA A N 1
ATOM 739 C CA . ALA A 1 90 ? 26.574 1.215 -23.556 1.00 80.94 90 ALA A CA 1
ATOM 740 C C . ALA A 1 90 ? 27.169 -0.055 -22.940 1.00 80.94 90 ALA A C 1
ATOM 742 O O . ALA A 1 90 ? 27.343 -1.078 -23.613 1.00 80.94 90 ALA A O 1
ATOM 743 N N . ASP A 1 91 ? 27.419 -0.013 -21.634 1.00 85.56 91 ASP A N 1
ATOM 744 C CA . ASP A 1 91 ? 27.749 -1.217 -20.889 1.00 85.56 91 ASP A CA 1
ATOM 745 C C . ASP A 1 91 ? 26.505 -2.101 -20.677 1.00 85.56 91 ASP A C 1
ATOM 747 O O . ASP A 1 91 ? 25.351 -1.664 -20.742 1.00 85.56 91 ASP A O 1
ATOM 751 N N . ASP A 1 92 ? 26.729 -3.390 -20.422 1.00 87.81 92 ASP A N 1
ATOM 752 C CA . ASP A 1 92 ? 25.627 -4.342 -20.265 1.00 87.81 92 ASP A CA 1
ATOM 753 C C . ASP A 1 92 ? 24.726 -4.027 -19.058 1.00 87.81 92 ASP A C 1
ATOM 755 O O . ASP A 1 92 ? 23.565 -4.430 -19.054 1.00 87.81 92 ASP A O 1
ATOM 759 N N . SER A 1 93 ? 25.235 -3.332 -18.036 1.00 80.75 93 SER A N 1
ATOM 760 C CA . SER A 1 93 ? 24.462 -2.954 -16.847 1.00 80.75 93 SER A CA 1
ATOM 761 C C . SER A 1 93 ? 23.522 -1.788 -17.145 1.00 80.75 93 SER A C 1
ATOM 763 O O . SER A 1 93 ? 22.386 -1.793 -16.674 1.00 80.75 93 SER A O 1
ATOM 765 N N . GLN A 1 94 ? 23.960 -0.823 -17.956 1.00 79.25 94 GLN A N 1
ATOM 766 C CA . GLN A 1 94 ? 23.131 0.267 -18.467 1.00 79.25 94 GLN A CA 1
ATOM 767 C C . GLN A 1 94 ? 21.975 -0.296 -19.290 1.00 79.25 94 GLN A C 1
ATOM 769 O O . GLN A 1 94 ? 20.818 -0.029 -18.979 1.00 79.25 94 GLN A O 1
ATOM 774 N N . ILE A 1 95 ? 22.272 -1.177 -20.251 1.00 86.38 95 ILE A N 1
ATOM 775 C CA . ILE A 1 95 ? 21.249 -1.848 -21.066 1.00 86.38 95 ILE A CA 1
ATOM 776 C C . ILE A 1 95 ? 20.268 -2.618 -20.169 1.00 86.38 95 ILE A C 1
ATOM 778 O O . ILE A 1 95 ? 19.055 -2.518 -20.338 1.00 86.38 95 ILE A O 1
ATOM 782 N N . LEU A 1 96 ? 20.780 -3.350 -19.174 1.00 86.31 96 LEU A N 1
ATOM 783 C CA . LEU A 1 96 ? 19.969 -4.121 -18.229 1.00 86.31 96 LEU A CA 1
ATOM 784 C C . LEU A 1 96 ? 19.018 -3.251 -17.407 1.00 86.31 96 LEU A C 1
ATOM 786 O O . LEU A 1 96 ? 17.914 -3.698 -17.102 1.00 86.31 96 LEU A O 1
ATOM 790 N N . ASN A 1 97 ? 19.436 -2.045 -17.029 1.00 78.50 97 ASN A N 1
ATOM 791 C CA . ASN A 1 97 ? 18.607 -1.098 -16.285 1.00 78.50 97 ASN A CA 1
ATOM 792 C C . ASN A 1 97 ? 17.526 -0.446 -17.149 1.00 78.50 97 ASN A C 1
ATOM 794 O O . ASN A 1 97 ? 16.498 -0.080 -16.600 1.00 78.50 97 ASN A O 1
ATOM 798 N N . VAL A 1 98 ? 17.733 -0.349 -18.465 1.00 82.31 98 VAL A N 1
ATOM 799 C CA . VAL A 1 98 ? 16.716 0.181 -19.382 1.00 82.31 98 VAL A CA 1
ATOM 800 C C . VAL A 1 98 ? 15.677 -0.873 -19.753 1.00 82.31 98 VAL A C 1
ATOM 802 O O . VAL A 1 98 ? 14.490 -0.589 -19.737 1.00 82.31 98 VAL A O 1
ATOM 805 N N . ILE A 1 99 ? 16.088 -2.104 -20.081 1.00 87.81 99 ILE A N 1
ATOM 806 C CA . ILE A 1 99 ? 15.143 -3.132 -20.569 1.00 87.81 99 ILE A CA 1
ATOM 807 C C . ILE A 1 99 ? 14.392 -3.863 -19.447 1.00 87.81 99 ILE A C 1
ATOM 809 O O . ILE A 1 99 ? 13.412 -4.570 -19.695 1.00 87.81 99 ILE A O 1
ATOM 813 N N . CYS A 1 100 ? 14.885 -3.762 -18.213 1.00 82.06 100 CYS A N 1
ATOM 814 C CA . CYS A 1 100 ? 14.227 -4.332 -17.046 1.00 82.06 100 CYS A CA 1
ATOM 815 C C . CYS A 1 100 ? 13.562 -3.230 -16.236 1.00 82.06 100 CYS A C 1
ATOM 817 O O . CYS A 1 100 ? 14.134 -2.160 -16.058 1.00 82.06 100 CYS A O 1
ATOM 819 N N . GLY A 1 101 ? 12.413 -3.550 -15.644 1.00 63.88 101 GLY A N 1
ATOM 820 C CA . GLY A 1 101 ? 11.867 -2.752 -14.555 1.00 63.88 101 GLY A CA 1
ATOM 821 C C . GLY A 1 101 ? 12.840 -2.669 -13.369 1.00 63.88 101 GLY A C 1
ATOM 822 O O . GLY A 1 101 ? 13.864 -3.371 -13.351 1.00 63.88 101 GLY A O 1
ATOM 823 N N . PRO A 1 102 ? 12.523 -1.835 -12.358 1.00 55.31 102 PRO A N 1
ATOM 824 C CA . PRO A 1 102 ? 13.354 -1.673 -11.166 1.00 55.31 102 PRO A CA 1
ATOM 825 C C . PRO A 1 102 ? 13.760 -3.036 -10.605 1.00 55.31 102 PRO A C 1
ATOM 827 O O . PRO A 1 102 ? 12.989 -3.991 -10.704 1.00 55.31 102 PRO A O 1
ATOM 830 N N . ILE A 1 103 ? 14.983 -3.130 -10.061 1.00 48.34 103 ILE A N 1
ATOM 831 C CA . ILE A 1 103 ? 15.590 -4.372 -9.556 1.00 48.34 103 ILE A CA 1
ATOM 832 C C . ILE A 1 103 ? 14.603 -5.087 -8.631 1.00 48.34 10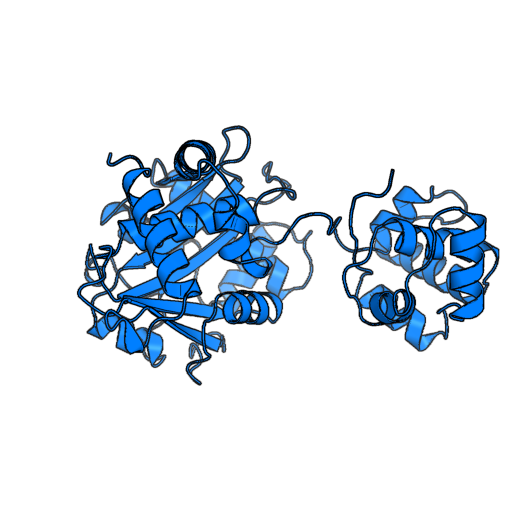3 ILE A C 1
ATOM 834 O O . ILE A 1 103 ? 14.544 -4.841 -7.431 1.00 48.34 103 ILE A O 1
ATOM 838 N N . GLY A 1 104 ? 13.837 -6.011 -9.197 1.00 42.72 104 GLY A N 1
ATOM 839 C CA . GLY A 1 104 ? 12.854 -6.794 -8.478 1.00 42.72 104 GLY A CA 1
ATOM 840 C C . GLY A 1 104 ? 13.539 -7.938 -7.768 1.00 42.72 104 GLY A C 1
ATOM 841 O O . GLY A 1 104 ? 13.213 -9.070 -8.063 1.00 42.72 104 GLY A O 1
ATOM 842 N N . GLY A 1 105 ? 14.534 -7.669 -6.920 1.00 41.78 105 GLY A N 1
ATOM 843 C CA . GLY A 1 105 ? 15.242 -8.639 -6.075 1.00 41.78 105 GLY A CA 1
ATOM 844 C C . GLY A 1 105 ? 14.724 -8.680 -4.648 1.00 41.78 105 GLY A C 1
ATOM 845 O O . GLY A 1 105 ? 15.174 -9.489 -3.837 1.00 41.78 105 GLY A O 1
ATOM 846 N N . GLU A 1 106 ? 13.776 -7.812 -4.340 1.00 54.16 106 GLU A N 1
ATOM 847 C CA . GLU A 1 106 ? 13.220 -7.710 -3.014 1.00 54.16 106 GLU A CA 1
ATOM 848 C C . GLU A 1 106 ? 11.911 -8.441 -2.947 1.00 54.16 106 GLU A C 1
ATOM 850 O O . GLU A 1 106 ? 11.015 -8.323 -3.782 1.00 54.16 106 GLU A O 1
ATOM 855 N N . LYS A 1 107 ? 11.830 -9.227 -1.890 1.00 58.91 107 LYS A N 1
ATOM 856 C CA . LYS A 1 107 ? 10.604 -9.836 -1.448 1.00 58.91 107 LYS A CA 1
ATOM 857 C C . LYS A 1 107 ? 9.565 -8.732 -1.270 1.00 58.91 107 LYS A C 1
ATOM 859 O O . LYS A 1 107 ? 9.659 -7.959 -0.324 1.00 58.91 107 LYS A O 1
ATOM 864 N N . ASP A 1 108 ? 8.578 -8.674 -2.157 1.00 68.50 108 ASP A N 1
ATOM 865 C CA . ASP A 1 108 ? 7.355 -7.934 -1.881 1.00 68.50 108 ASP A CA 1
ATOM 866 C C . ASP A 1 108 ? 6.676 -8.629 -0.700 1.00 68.50 108 ASP A C 1
ATOM 868 O O . ASP A 1 108 ? 6.114 -9.721 -0.830 1.00 68.50 108 ASP A O 1
ATOM 872 N N . TRP A 1 109 ? 6.787 -8.034 0.484 1.00 74.06 109 TRP A N 1
ATOM 873 C CA . TRP A 1 109 ? 6.286 -8.655 1.704 1.00 74.06 109 TRP A CA 1
ATOM 874 C C . TRP A 1 109 ? 4.757 -8.747 1.717 1.00 74.06 109 TRP A C 1
ATOM 876 O O . TRP A 1 109 ? 4.220 -9.673 2.330 1.00 74.06 109 TRP A O 1
ATOM 886 N N . PHE A 1 110 ? 4.057 -7.887 0.966 1.00 74.44 110 PHE A N 1
ATOM 887 C CA . PHE A 1 110 ? 2.613 -8.012 0.764 1.00 74.44 110 PHE A CA 1
ATOM 888 C C . PHE A 1 110 ? 2.251 -9.244 -0.076 1.00 74.44 110 PHE A C 1
ATOM 890 O O . PHE A 1 110 ? 1.166 -9.792 0.099 1.00 74.44 110 PHE A O 1
ATOM 897 N N . VAL A 1 111 ? 3.151 -9.723 -0.940 1.00 73.31 111 VAL A N 1
ATOM 898 C CA . VAL A 1 111 ? 2.959 -10.960 -1.720 1.00 73.31 111 VAL A CA 1
ATOM 899 C C . VAL A 1 111 ? 3.459 -12.190 -0.966 1.00 73.31 111 VAL A C 1
ATOM 901 O O . VAL A 1 111 ? 2.814 -13.237 -1.006 1.00 73.31 111 VAL A O 1
ATOM 904 N N . ALA A 1 112 ? 4.590 -12.074 -0.268 1.00 72.12 112 ALA A N 1
ATOM 905 C CA . ALA A 1 112 ? 5.180 -13.173 0.492 1.00 72.12 112 ALA A CA 1
ATOM 906 C C . ALA A 1 112 ? 4.317 -13.627 1.679 1.00 72.12 112 ALA A C 1
ATOM 908 O O . ALA A 1 112 ? 4.315 -14.806 2.035 1.00 72.12 112 ALA A O 1
ATOM 909 N N . GLY A 1 113 ? 3.556 -12.704 2.270 1.00 68.69 113 GLY A N 1
ATOM 910 C CA . GLY A 1 113 ? 2.527 -13.038 3.244 1.00 68.69 113 GLY A CA 1
ATOM 911 C C . GLY A 1 113 ? 3.021 -13.244 4.676 1.00 68.69 113 GLY A C 1
ATOM 912 O O . GLY A 1 113 ? 4.208 -13.182 5.003 1.00 68.69 113 GLY A O 1
ATOM 913 N N . LEU A 1 114 ? 2.051 -13.506 5.551 1.00 75.50 114 LEU A N 1
ATOM 914 C CA . LEU A 1 114 ? 2.238 -13.699 6.990 1.00 75.50 114 LEU A CA 1
ATOM 915 C C . LEU A 1 114 ? 3.187 -14.854 7.375 1.00 75.50 114 LEU A C 1
ATOM 917 O O . LEU A 1 114 ? 3.970 -14.650 8.303 1.00 75.50 114 LEU A O 1
ATOM 921 N N . PRO A 1 115 ? 3.205 -16.027 6.696 1.00 73.62 115 PRO A N 1
ATOM 922 C CA . PRO A 1 115 ? 4.113 -17.132 7.045 1.00 73.62 115 PRO A CA 1
ATOM 923 C C . PRO A 1 115 ? 5.581 -16.728 7.043 1.00 73.62 115 PRO A C 1
ATOM 925 O O . PRO A 1 115 ? 6.385 -17.200 7.841 1.00 73.62 115 PRO A O 1
ATOM 928 N N . ASP A 1 116 ? 5.926 -15.833 6.131 1.00 69.50 116 ASP A N 1
ATOM 929 C CA . ASP A 1 116 ? 7.282 -15.380 5.927 1.00 69.50 116 ASP A CA 1
ATOM 930 C C . ASP A 1 116 ? 7.705 -14.296 6.920 1.00 69.50 116 ASP A C 1
ATOM 932 O O . ASP A 1 116 ? 8.890 -14.207 7.243 1.00 69.50 116 ASP A O 1
ATOM 936 N N . LEU A 1 117 ? 6.751 -13.521 7.445 1.00 69.38 117 LEU A N 1
ATOM 937 C CA . LEU A 1 117 ? 6.966 -12.667 8.614 1.00 69.38 117 LEU A CA 1
ATOM 938 C C . LEU A 1 117 ? 7.099 -13.498 9.894 1.00 69.38 117 LEU A C 1
ATOM 940 O O . LEU A 1 117 ? 7.971 -13.212 10.708 1.00 69.38 117 LEU A O 1
ATOM 944 N N . GLY A 1 118 ? 6.299 -14.558 10.048 1.00 66.00 118 GLY A N 1
ATOM 945 C CA . GLY A 1 118 ? 6.338 -15.450 11.212 1.00 66.00 118 GLY A CA 1
ATOM 946 C C . GLY A 1 118 ? 7.678 -16.170 11.423 1.00 66.00 118 GLY A C 1
ATOM 947 O O . GLY A 1 118 ? 7.969 -16.601 12.532 1.00 66.00 118 GLY A O 1
ATOM 948 N N . LYS A 1 119 ? 8.529 -16.257 10.391 1.00 68.38 119 LYS A N 1
ATOM 949 C CA . LYS A 1 119 ? 9.902 -16.796 10.485 1.00 68.38 119 LYS A CA 1
ATOM 950 C C . LYS A 1 119 ? 10.894 -15.844 11.168 1.00 68.38 119 LYS A C 1
ATOM 952 O O . LYS A 1 119 ? 12.036 -16.229 11.412 1.00 68.38 119 LYS A O 1
ATOM 957 N N . LEU A 1 120 ? 10.509 -14.596 11.437 1.00 64.06 120 LEU A N 1
ATOM 958 C CA . LEU A 1 120 ? 11.359 -13.637 12.137 1.00 64.06 120 LEU A CA 1
ATOM 959 C C . LEU A 1 120 ? 11.339 -13.947 13.640 1.00 64.06 120 LEU A C 1
ATOM 961 O O . LEU A 1 120 ? 10.342 -13.701 14.311 1.00 64.06 120 LEU A O 1
ATOM 965 N N . PHE A 1 121 ? 12.459 -14.457 14.163 1.00 55.72 121 PHE A N 1
ATOM 966 C CA . PHE A 1 121 ? 12.597 -14.901 15.558 1.00 55.72 121 PHE A CA 1
ATOM 967 C C . PHE A 1 121 ? 12.297 -13.816 16.618 1.00 55.72 121 PHE A C 1
ATOM 969 O O . PHE A 1 121 ? 11.996 -14.165 17.754 1.00 55.72 121 PHE A O 1
ATOM 976 N N . ASP A 1 122 ? 12.347 -12.522 16.269 1.00 65.38 122 ASP A N 1
ATOM 977 C CA . ASP A 1 122 ? 12.030 -11.405 17.177 1.00 65.38 122 ASP A CA 1
ATOM 978 C C . ASP A 1 122 ? 11.300 -10.257 16.449 1.00 65.38 122 ASP A C 1
ATOM 980 O O . ASP A 1 122 ? 11.871 -9.217 16.102 1.00 65.38 122 ASP A O 1
ATOM 984 N N . LEU A 1 123 ? 10.004 -10.454 16.185 1.00 67.50 123 LEU A N 1
ATOM 985 C CA . LEU A 1 123 ? 9.137 -9.455 15.544 1.00 67.50 123 LEU A CA 1
ATOM 986 C C . LEU A 1 123 ? 9.082 -8.120 16.309 1.00 67.50 123 LEU A C 1
ATOM 988 O O . LEU A 1 123 ? 8.999 -7.064 15.682 1.00 67.50 123 LEU A O 1
ATOM 992 N N . ARG A 1 124 ? 9.185 -8.153 17.645 1.00 64.50 124 ARG A N 1
ATOM 993 C CA . ARG A 1 124 ? 9.107 -6.975 18.522 1.00 64.50 124 ARG A CA 1
ATOM 994 C C . ARG A 1 124 ? 10.301 -6.045 18.335 1.00 64.50 124 ARG A C 1
ATOM 996 O O . ARG A 1 124 ? 10.115 -4.846 18.132 1.00 64.50 124 ARG A O 1
ATOM 1003 N N . ARG A 1 125 ? 11.525 -6.583 18.345 1.00 66.06 125 ARG A N 1
ATOM 1004 C CA . ARG A 1 125 ? 12.743 -5.799 18.069 1.00 66.06 125 ARG A CA 1
ATOM 1005 C C . ARG A 1 125 ? 12.783 -5.273 16.640 1.00 66.06 125 ARG A C 1
ATOM 1007 O O . ARG A 1 125 ? 13.384 -4.230 16.387 1.00 66.06 125 ARG A O 1
ATOM 1014 N N . HIS A 1 126 ? 12.176 -5.994 15.701 1.00 66.69 126 HIS A N 1
ATOM 1015 C CA . HIS A 1 126 ? 12.039 -5.506 14.338 1.00 66.69 126 HIS A CA 1
ATOM 1016 C C . HIS A 1 126 ? 11.040 -4.349 14.251 1.00 66.69 126 HIS A C 1
ATOM 1018 O O . HIS A 1 126 ? 11.350 -3.380 13.567 1.00 66.69 126 HIS A O 1
ATOM 1024 N N . LEU A 1 127 ? 9.908 -4.377 14.966 1.00 66.19 127 LEU A N 1
ATOM 1025 C CA . LEU A 1 127 ? 8.929 -3.293 14.856 1.00 66.19 127 LEU A CA 1
ATOM 1026 C C . LEU A 1 127 ? 9.441 -1.953 15.389 1.00 66.19 127 LEU A C 1
ATOM 1028 O O . LEU A 1 127 ? 9.304 -0.940 14.708 1.00 66.19 127 LEU A O 1
ATOM 1032 N N . SER A 1 128 ? 10.097 -1.942 16.554 1.00 64.88 128 SER A N 1
ATOM 1033 C CA . SER A 1 128 ? 10.638 -0.703 17.140 1.00 64.88 128 SER A CA 1
ATOM 1034 C C . SER A 1 128 ? 11.671 0.003 16.252 1.00 64.88 128 SER A C 1
ATOM 1036 O O . SER A 1 128 ? 12.017 1.156 16.494 1.00 64.88 128 SER A O 1
ATOM 1038 N N . ARG A 1 129 ? 12.165 -0.683 15.215 1.00 68.94 129 ARG A N 1
ATOM 1039 C CA . ARG A 1 129 ? 13.106 -0.158 14.224 1.00 68.94 129 ARG A CA 1
ATOM 1040 C C . ARG A 1 129 ? 12.453 0.239 12.904 1.00 68.94 129 ARG A C 1
ATOM 1042 O O . ARG A 1 129 ? 13.114 0.904 12.120 1.00 68.94 129 ARG A O 1
ATOM 1049 N N . VAL A 1 130 ? 11.212 -0.179 12.644 1.00 76.62 130 VAL A N 1
ATOM 1050 C CA . VAL A 1 130 ? 10.591 -0.072 11.311 1.00 76.62 130 VAL A CA 1
ATOM 1051 C C . VAL A 1 130 ? 9.331 0.785 11.272 1.00 76.62 130 VAL A C 1
ATOM 1053 O O . VAL A 1 130 ? 8.800 0.951 10.181 1.00 76.62 130 VAL A O 1
ATOM 1056 N N . GLY A 1 131 ? 8.850 1.358 12.383 1.00 87.44 131 GLY A N 1
ATOM 1057 C CA . GLY A 1 131 ? 7.758 2.335 12.316 1.00 87.44 131 GLY A CA 1
ATOM 1058 C C . GLY A 1 131 ? 7.326 2.994 13.619 1.00 87.44 131 GLY A C 1
ATOM 1059 O O . GLY A 1 131 ? 7.712 2.573 14.708 1.00 87.44 131 GLY A O 1
ATOM 1060 N N . ARG A 1 132 ? 6.516 4.049 13.484 1.00 91.25 132 ARG A N 1
ATOM 1061 C CA . ARG A 1 132 ? 5.928 4.834 14.583 1.00 91.25 132 ARG A CA 1
ATOM 1062 C C . ARG A 1 132 ? 4.720 5.656 14.102 1.00 91.25 132 ARG A C 1
ATOM 1064 O O . ARG A 1 132 ? 4.580 5.839 12.892 1.00 91.25 132 ARG A O 1
ATOM 1071 N N . PRO A 1 133 ? 3.884 6.193 15.008 1.00 93.88 133 PRO A N 1
ATOM 1072 C CA . PRO A 1 133 ? 2.928 7.237 14.648 1.00 93.88 133 PRO A CA 1
ATOM 1073 C C . PRO A 1 133 ? 3.624 8.440 14.006 1.00 93.88 133 PRO A C 1
ATOM 1075 O O . PRO A 1 133 ? 4.784 8.737 14.332 1.00 93.88 133 PRO A O 1
ATOM 1078 N N . ALA A 1 134 ? 2.912 9.146 13.127 1.00 95.19 134 ALA A N 1
ATOM 1079 C CA . ALA A 1 134 ? 3.356 10.460 12.675 1.00 95.19 134 ALA A CA 1
ATOM 1080 C C . ALA A 1 134 ? 3.511 11.402 13.887 1.00 95.19 134 ALA A C 1
ATOM 1082 O O . ALA A 1 134 ? 2.684 11.389 14.806 1.00 95.19 134 ALA A O 1
ATOM 1083 N N . LYS A 1 135 ? 4.604 12.166 13.918 1.00 94.81 135 LYS A N 1
ATOM 1084 C CA . LYS A 1 135 ? 5.061 12.954 15.071 1.00 94.81 135 LYS A CA 1
ATOM 1085 C C . LYS A 1 135 ? 4.218 14.218 15.268 1.00 94.81 135 LYS A C 1
ATOM 1087 O O . LYS A 1 135 ? 3.906 14.581 16.398 1.00 94.81 135 LYS A O 1
ATOM 1092 N N . ASP A 1 136 ? 3.824 14.858 14.172 1.00 97.44 136 ASP A N 1
ATOM 1093 C CA . ASP A 1 136 ? 3.094 16.118 14.133 1.00 97.44 136 ASP A CA 1
ATOM 1094 C C . ASP A 1 136 ? 2.218 16.207 12.871 1.00 97.44 136 ASP A C 1
ATOM 1096 O O . ASP A 1 136 ? 2.218 15.317 12.020 1.00 97.44 136 ASP A O 1
ATOM 1100 N N . ALA A 1 137 ? 1.431 17.281 12.771 1.00 98.06 137 ALA A N 1
ATOM 1101 C CA . ALA A 1 137 ? 0.548 17.509 11.630 1.00 98.06 137 ALA A CA 1
ATOM 1102 C C . ALA A 1 137 ? 1.318 17.753 10.320 1.00 98.06 137 ALA A C 1
ATOM 1104 O O . ALA A 1 137 ? 0.793 17.448 9.254 1.00 98.06 137 ALA A O 1
ATOM 1105 N N . GLU A 1 138 ? 2.545 18.275 10.395 1.00 98.19 138 GLU A N 1
ATOM 1106 C CA . GLU A 1 138 ? 3.396 18.498 9.224 1.00 98.19 138 GLU A CA 1
ATOM 1107 C C . GLU A 1 138 ? 3.826 17.162 8.612 1.00 98.19 138 GLU A C 1
ATOM 1109 O O . GLU A 1 138 ? 3.656 16.952 7.413 1.00 98.19 138 GLU A O 1
ATOM 1114 N N . GLU A 1 139 ? 4.264 16.208 9.437 1.00 97.25 139 GLU A N 1
ATOM 1115 C CA . GLU A 1 139 ? 4.618 14.867 8.970 1.00 97.25 139 GLU A CA 1
ATOM 1116 C C . GLU A 1 139 ? 3.401 14.085 8.455 1.00 97.25 139 GLU A C 1
ATOM 1118 O O . GLU A 1 139 ? 3.533 13.304 7.515 1.00 97.25 139 GLU A O 1
ATOM 1123 N N . VAL A 1 140 ? 2.202 14.305 9.014 1.00 98.06 140 VAL A N 1
ATOM 1124 C CA . VAL A 1 140 ? 0.958 13.753 8.441 1.00 98.06 140 VAL A CA 1
ATOM 1125 C C . VAL A 1 140 ? 0.730 14.304 7.033 1.00 98.06 140 VAL A C 1
ATOM 1127 O O . VAL A 1 140 ? 0.474 13.528 6.111 1.00 98.06 140 VAL A O 1
ATOM 1130 N N . SER A 1 141 ? 0.850 15.621 6.845 1.00 98.06 141 SER A N 1
ATOM 1131 C CA . SER A 1 141 ? 0.692 16.255 5.533 1.00 98.06 141 SER A CA 1
ATOM 1132 C C . SER A 1 141 ? 1.728 15.769 4.517 1.00 98.06 141 SER A C 1
ATOM 1134 O O . SER A 1 141 ? 1.365 15.474 3.375 1.00 98.06 141 SER A O 1
ATOM 1136 N N . GLU A 1 142 ? 2.993 15.643 4.929 1.00 97.25 142 GLU A N 1
ATOM 1137 C CA . GLU A 1 142 ? 4.086 15.112 4.104 1.00 97.25 142 GLU A CA 1
ATOM 1138 C C . GLU A 1 142 ? 3.804 13.658 3.693 1.00 97.25 142 GLU A C 1
ATOM 1140 O O . GLU A 1 142 ? 3.842 13.322 2.510 1.00 97.25 142 GLU A O 1
ATOM 1145 N N . ALA A 1 143 ? 3.416 12.811 4.650 1.00 95.88 143 ALA A N 1
ATOM 1146 C CA . ALA A 1 143 ? 3.076 11.416 4.397 1.00 95.88 143 ALA A CA 1
ATOM 1147 C C . ALA A 1 143 ? 1.903 11.267 3.414 1.00 95.88 143 ALA A C 1
ATOM 1149 O O . ALA A 1 143 ? 1.962 10.459 2.486 1.00 95.88 143 ALA A O 1
ATOM 1150 N N . VAL A 1 144 ? 0.839 12.056 3.579 1.00 97.31 144 VAL A N 1
ATOM 1151 C CA . VAL A 1 144 ? -0.296 12.071 2.642 1.00 97.31 144 VAL A CA 1
ATOM 1152 C C . VAL A 1 144 ? 0.146 12.498 1.244 1.00 97.31 144 VAL A C 1
ATOM 1154 O O . VAL A 1 144 ? -0.286 11.901 0.257 1.00 97.31 144 VAL A O 1
ATOM 1157 N N . ARG A 1 145 ? 1.035 13.492 1.139 1.00 97.50 145 ARG A N 1
ATOM 1158 C CA . ARG A 1 145 ? 1.573 13.934 -0.151 1.00 97.50 145 ARG A CA 1
ATOM 1159 C C . ARG A 1 145 ? 2.301 12.798 -0.873 1.00 97.50 145 ARG A C 1
ATOM 1161 O O . ARG A 1 145 ? 2.099 12.632 -2.073 1.00 97.50 145 ARG A O 1
ATOM 1168 N N . TRP A 1 146 ? 3.066 11.966 -0.162 1.00 95.12 146 TRP A N 1
ATOM 1169 C CA . TRP A 1 146 ? 3.695 10.775 -0.750 1.00 95.12 146 TRP A CA 1
ATOM 1170 C C . TRP A 1 146 ? 2.679 9.811 -1.361 1.00 95.12 146 TRP A C 1
ATOM 1172 O O . TRP 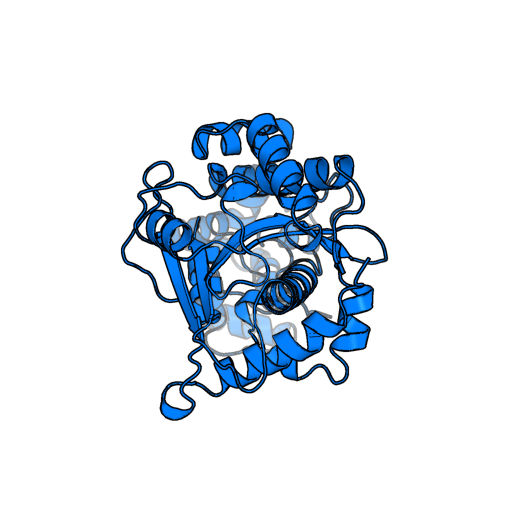A 1 146 ? 2.896 9.303 -2.456 1.00 95.12 146 TRP A O 1
ATOM 1182 N N . MET A 1 147 ? 1.553 9.588 -0.680 1.00 93.56 147 MET A N 1
ATOM 1183 C CA . MET A 1 147 ? 0.477 8.737 -1.187 1.00 93.56 147 MET A CA 1
ATOM 1184 C C . MET A 1 147 ? -0.132 9.298 -2.480 1.00 93.56 147 MET A C 1
ATOM 1186 O O . MET A 1 147 ? -0.339 8.542 -3.423 1.00 93.56 147 MET A O 1
ATOM 1190 N N . PHE A 1 148 ? -0.372 10.612 -2.563 1.00 95.44 148 PHE A N 1
ATOM 1191 C CA . PHE A 1 148 ? -0.861 11.246 -3.797 1.00 95.44 148 PHE A CA 1
ATOM 1192 C C . PHE A 1 148 ? 0.142 11.105 -4.950 1.00 95.44 148 PHE A C 1
ATOM 1194 O O . PHE A 1 148 ? -0.257 10.775 -6.065 1.00 95.44 148 PHE A O 1
ATOM 1201 N N . ILE A 1 149 ? 1.439 11.295 -4.688 1.00 93.94 149 ILE A N 1
ATOM 1202 C CA . ILE A 1 149 ? 2.489 11.101 -5.700 1.00 93.94 149 ILE A CA 1
ATOM 1203 C C . ILE A 1 149 ? 2.497 9.648 -6.196 1.00 93.94 149 ILE A C 1
ATOM 1205 O O . ILE A 1 149 ? 2.507 9.414 -7.404 1.00 93.94 149 ILE A O 1
ATOM 1209 N N . ASP A 1 150 ? 2.455 8.676 -5.282 1.00 89.94 150 ASP A N 1
ATOM 1210 C CA . ASP A 1 150 ? 2.458 7.249 -5.625 1.00 89.94 150 ASP A CA 1
ATOM 1211 C C . ASP A 1 150 ? 1.219 6.872 -6.453 1.00 89.94 150 ASP A C 1
ATOM 1213 O O . ASP A 1 150 ? 1.335 6.256 -7.512 1.00 89.94 150 ASP A O 1
ATOM 1217 N N . VAL A 1 151 ? 0.032 7.334 -6.047 1.00 88.56 151 VAL A N 1
ATOM 1218 C CA . VAL A 1 151 ? -1.211 7.127 -6.804 1.00 88.56 151 VAL A CA 1
ATOM 1219 C C . VAL A 1 151 ? -1.113 7.734 -8.205 1.00 88.56 151 VAL A C 1
ATOM 1221 O O . VAL A 1 151 ? -1.408 7.039 -9.173 1.00 88.56 151 VAL A O 1
ATOM 1224 N N . GLY A 1 152 ? -0.661 8.983 -8.350 1.00 89.38 152 GLY A N 1
ATOM 1225 C CA . GLY A 1 152 ? -0.547 9.640 -9.658 1.00 89.38 152 GLY A CA 1
ATOM 1226 C C . GLY A 1 152 ? 0.428 8.938 -10.608 1.00 89.38 152 GLY A C 1
ATOM 1227 O O . GLY A 1 152 ? 0.125 8.725 -11.785 1.00 89.38 152 GLY A O 1
ATOM 1228 N N . ARG A 1 153 ? 1.578 8.499 -10.086 1.00 85.25 153 ARG A N 1
ATOM 1229 C CA . ARG A 1 153 ? 2.558 7.691 -10.832 1.00 85.25 153 ARG A CA 1
ATOM 1230 C C . ARG A 1 153 ? 1.979 6.346 -11.257 1.00 85.25 153 ARG A C 1
ATOM 1232 O O . ARG A 1 153 ? 2.150 5.935 -12.401 1.00 85.25 153 ARG A O 1
ATOM 1239 N N . LEU A 1 154 ? 1.244 5.680 -10.368 1.00 83.44 154 LEU A N 1
ATOM 1240 C CA . LEU A 1 154 ? 0.588 4.409 -10.673 1.00 83.44 154 LEU A CA 1
ATOM 1241 C C . LEU A 1 154 ? -0.514 4.556 -11.728 1.00 83.44 154 LEU A C 1
ATOM 1243 O O . LEU A 1 154 ? -0.633 3.681 -12.580 1.00 83.44 154 LEU A O 1
ATOM 1247 N N . GLN A 1 155 ? -1.294 5.642 -11.701 1.00 82.44 155 GLN A N 1
ATOM 1248 C CA . GLN A 1 155 ? -2.346 5.886 -12.699 1.00 82.44 155 GLN A CA 1
ATOM 1249 C C . GLN A 1 155 ? -1.782 6.166 -14.097 1.00 82.44 155 GLN A C 1
ATOM 1251 O O . GLN A 1 155 ? -2.408 5.812 -15.092 1.00 82.44 155 GLN A O 1
ATOM 1256 N N . THR A 1 156 ? -0.598 6.774 -14.186 1.00 79.06 156 THR A N 1
ATOM 1257 C CA . THR A 1 156 ? 0.065 7.051 -15.473 1.00 79.06 156 THR A CA 1
ATOM 1258 C C . THR A 1 156 ? 0.977 5.925 -15.950 1.00 79.06 156 THR A C 1
ATOM 1260 O O . THR A 1 156 ? 1.392 5.931 -17.104 1.00 79.06 156 THR A O 1
ATOM 1263 N N . GLY A 1 157 ? 1.333 4.986 -15.070 1.00 73.75 157 GLY A N 1
ATOM 1264 C CA . GLY A 1 157 ? 2.384 4.003 -15.333 1.00 73.75 157 GLY A CA 1
ATOM 1265 C C . GLY A 1 157 ? 3.794 4.605 -15.384 1.00 73.75 157 GLY A C 1
ATOM 1266 O O . GLY A 1 157 ? 4.738 3.885 -15.698 1.00 73.75 157 GLY A O 1
ATOM 1267 N N . ASN A 1 158 ? 3.964 5.893 -15.060 1.00 75.50 158 ASN A N 1
ATOM 1268 C CA . ASN A 1 158 ? 5.249 6.583 -15.103 1.00 75.50 158 ASN A CA 1
ATOM 1269 C C . ASN A 1 158 ? 5.811 6.788 -13.681 1.00 75.50 158 ASN A C 1
ATOM 1271 O O . ASN A 1 158 ? 5.415 7.733 -12.994 1.00 75.50 158 ASN A O 1
ATOM 1275 N N . PRO A 1 159 ? 6.770 5.961 -13.221 1.00 74.88 159 PRO A N 1
ATOM 1276 C CA . PRO A 1 159 ? 7.347 6.082 -11.881 1.00 74.88 159 PRO A CA 1
ATOM 1277 C C . PRO A 1 159 ? 8.234 7.323 -11.689 1.00 74.88 159 PRO A C 1
ATOM 1279 O O . PRO A 1 159 ? 8.544 7.664 -10.549 1.00 74.88 159 PRO A O 1
ATOM 1282 N N . LEU A 1 160 ? 8.647 7.990 -12.771 1.00 79.25 160 LEU A N 1
ATOM 1283 C CA . LEU A 1 160 ? 9.507 9.179 -12.745 1.00 79.25 160 LEU A CA 1
ATOM 1284 C C . LEU A 1 160 ? 8.718 10.488 -12.886 1.00 79.25 160 LEU A C 1
ATOM 1286 O O . LEU A 1 160 ? 9.320 11.559 -12.939 1.00 79.25 160 LEU A O 1
ATOM 1290 N N . LEU A 1 161 ? 7.382 10.421 -12.940 1.00 78.31 161 LEU A N 1
ATOM 1291 C CA . LEU A 1 161 ? 6.533 11.602 -13.083 1.00 78.31 161 LEU A CA 1
ATOM 1292 C C . LEU A 1 161 ? 6.820 12.617 -11.956 1.00 78.31 161 LEU A C 1
ATOM 1294 O O . LEU A 1 161 ? 6.842 12.205 -10.786 1.00 78.31 161 LEU A O 1
ATOM 1298 N N . PRO A 1 162 ? 7.022 13.916 -12.259 1.00 89.81 162 PRO A N 1
ATOM 1299 C CA . PRO A 1 162 ? 7.254 14.937 -11.241 1.00 89.81 162 PRO A CA 1
ATOM 1300 C C . PRO A 1 162 ? 6.143 14.970 -10.188 1.00 89.81 162 PRO A C 1
ATOM 1302 O O . PRO A 1 162 ? 4.967 14.800 -10.511 1.00 89.81 162 PRO A O 1
ATOM 1305 N N . GLY A 1 163 ? 6.511 15.210 -8.925 1.00 91.31 163 GLY A N 1
ATOM 1306 C CA . GLY A 1 163 ? 5.587 15.111 -7.791 1.00 91.31 163 GLY A CA 1
ATOM 1307 C C . GLY A 1 163 ? 4.333 15.979 -7.929 1.00 91.31 163 GLY A C 1
ATOM 1308 O O . GLY A 1 163 ? 3.231 15.480 -7.726 1.00 91.31 163 GLY A O 1
ATOM 1309 N N . ASP A 1 164 ? 4.473 17.241 -8.339 1.00 95.75 164 ASP A N 1
ATOM 1310 C CA . ASP A 1 164 ? 3.335 18.163 -8.481 1.00 95.75 164 ASP A CA 1
ATOM 1311 C C . ASP A 1 164 ? 2.356 17.716 -9.576 1.00 95.75 164 ASP A C 1
ATOM 1313 O O . ASP A 1 164 ? 1.137 17.808 -9.417 1.00 95.75 164 ASP A O 1
ATOM 1317 N N . GLU A 1 165 ? 2.878 17.167 -10.674 1.00 95.81 165 GLU A N 1
ATOM 1318 C CA . GLU A 1 165 ? 2.048 16.614 -11.740 1.00 95.81 165 GLU A CA 1
ATOM 1319 C C . GLU A 1 165 ? 1.356 15.320 -11.297 1.00 95.81 165 GLU A C 1
ATOM 1321 O O . GLU A 1 165 ? 0.159 15.157 -11.533 1.00 95.81 165 GLU A O 1
ATOM 1326 N N . ALA A 1 166 ? 2.068 14.437 -10.592 1.00 93.94 166 ALA A N 1
ATOM 1327 C CA . ALA A 1 166 ? 1.491 13.227 -10.015 1.00 93.94 166 ALA A CA 1
ATOM 1328 C C . ALA A 1 166 ? 0.362 13.551 -9.020 1.00 93.94 166 ALA A C 1
ATOM 1330 O O . ALA A 1 166 ? -0.703 12.938 -9.081 1.00 93.94 166 ALA A O 1
ATOM 1331 N N . ILE A 1 167 ? 0.554 14.554 -8.158 1.00 97.31 167 ILE A N 1
ATOM 1332 C CA . ILE A 1 167 ? -0.465 15.024 -7.209 1.00 97.31 167 ILE A CA 1
ATOM 1333 C C . ILE A 1 167 ? -1.707 15.520 -7.948 1.00 97.31 167 ILE A C 1
ATOM 1335 O O . ILE A 1 167 ? -2.816 15.146 -7.571 1.00 97.31 167 ILE A O 1
ATOM 1339 N N . ARG A 1 168 ? -1.539 16.319 -9.010 1.00 97.31 168 ARG A N 1
ATOM 1340 C CA . ARG A 1 168 ? -2.662 16.804 -9.826 1.00 97.31 168 ARG A CA 1
ATOM 1341 C C . ARG A 1 168 ? -3.457 15.644 -10.427 1.00 97.31 168 ARG A C 1
ATOM 1343 O O . ARG A 1 168 ? -4.674 15.616 -10.297 1.00 97.31 168 ARG A O 1
ATOM 1350 N N . ILE A 1 169 ? -2.775 14.659 -11.012 1.00 93.94 169 ILE A N 1
ATOM 1351 C CA . ILE A 1 169 ? -3.424 13.479 -11.602 1.00 93.94 169 ILE A CA 1
ATOM 1352 C C . ILE A 1 169 ? -4.163 12.660 -10.539 1.00 93.94 169 ILE A C 1
ATOM 1354 O O . ILE A 1 169 ? -5.293 12.233 -10.768 1.00 93.94 169 ILE A O 1
ATOM 1358 N N . ALA A 1 170 ? -3.555 12.453 -9.369 1.00 93.06 170 ALA A N 1
ATOM 1359 C CA . ALA A 1 170 ? -4.204 11.754 -8.265 1.00 93.06 170 ALA A CA 1
ATOM 1360 C C . ALA A 1 170 ? -5.441 12.506 -7.754 1.00 93.06 170 ALA A C 1
ATOM 1362 O O . ALA A 1 170 ? -6.455 11.873 -7.468 1.00 93.06 170 ALA A O 1
ATOM 1363 N N . ALA A 1 171 ? -5.376 13.838 -7.676 1.00 94.38 171 ALA A N 1
ATOM 1364 C CA . ALA A 1 171 ? -6.494 14.676 -7.262 1.00 94.38 171 ALA A CA 1
ATOM 1365 C C . ALA A 1 171 ? -7.656 14.636 -8.267 1.00 94.38 171 ALA A C 1
ATOM 1367 O O . ALA A 1 171 ? -8.812 14.495 -7.861 1.00 94.38 171 ALA A O 1
ATOM 1368 N N . ASP A 1 172 ? -7.347 14.695 -9.566 1.00 92.38 172 ASP A N 1
ATOM 1369 C CA . ASP A 1 172 ? -8.334 14.593 -10.644 1.00 92.38 172 ASP A CA 1
ATOM 1370 C C . ASP A 1 172 ? -9.008 13.213 -10.644 1.00 92.38 172 ASP A C 1
ATOM 1372 O O . ASP A 1 172 ? -10.234 13.119 -10.701 1.00 92.38 172 ASP A O 1
ATOM 1376 N N . TRP A 1 173 ? -8.221 12.140 -10.513 1.00 89.31 173 TRP A N 1
ATOM 1377 C CA . TRP A 1 173 ? -8.722 10.764 -10.458 1.00 89.31 173 TRP A CA 1
ATOM 1378 C C . TRP A 1 173 ? -9.542 10.475 -9.192 1.00 89.31 173 TRP A C 1
ATOM 1380 O O . TRP A 1 173 ? -10.580 9.820 -9.252 1.00 89.31 173 TRP A O 1
ATOM 1390 N N . GLY A 1 174 ? -9.081 10.966 -8.040 1.00 86.00 174 GLY A N 1
ATOM 1391 C CA . GLY A 1 174 ? -9.741 10.783 -6.747 1.00 86.00 174 GLY A CA 1
ATOM 1392 C C . GLY A 1 174 ? -10.918 11.729 -6.507 1.00 86.00 174 GLY A C 1
ATOM 1393 O O . GLY A 1 174 ? -11.607 11.587 -5.497 1.00 86.00 174 GLY A O 1
ATOM 1394 N N . HIS A 1 175 ? -11.143 12.696 -7.405 1.00 89.06 175 HIS A N 1
ATOM 1395 C CA . HIS A 1 175 ? -12.089 13.799 -7.228 1.00 89.06 175 HIS A CA 1
ATOM 1396 C C . HIS A 1 175 ? -11.930 14.496 -5.867 1.00 89.06 175 HIS A C 1
ATOM 1398 O O . HIS A 1 175 ? -12.912 14.786 -5.177 1.00 89.06 175 HIS A O 1
ATOM 1404 N N . LEU A 1 176 ? -10.680 14.723 -5.456 1.00 90.38 176 LEU A N 1
ATOM 1405 C CA . LEU A 1 176 ? -10.351 15.217 -4.126 1.00 90.38 176 LEU A CA 1
ATOM 1406 C C . LEU A 1 176 ? -9.047 16.007 -4.121 1.00 90.38 176 LEU A C 1
ATOM 1408 O O . LEU A 1 176 ? -8.022 15.550 -4.619 1.00 90.38 176 LEU A O 1
ATOM 1412 N N . ARG A 1 177 ? -9.066 17.176 -3.484 1.00 94.56 177 ARG A N 1
ATOM 1413 C CA . ARG A 1 177 ? -7.869 18.002 -3.331 1.00 94.56 177 ARG A CA 1
ATOM 1414 C C . ARG A 1 177 ? -6.941 17.430 -2.265 1.00 94.56 177 ARG A C 1
ATOM 1416 O O . ARG A 1 177 ? -7.396 16.918 -1.241 1.00 94.56 177 ARG A O 1
ATOM 1423 N N . LEU A 1 178 ? -5.635 17.600 -2.472 1.00 96.56 178 LEU A N 1
ATOM 1424 C CA . LEU A 1 178 ? -4.620 17.195 -1.501 1.00 96.56 178 LEU A CA 1
ATOM 1425 C C . LEU A 1 178 ? -4.863 17.852 -0.135 1.00 96.56 178 LEU A C 1
ATOM 1427 O O . LEU A 1 178 ? -4.821 17.167 0.884 1.00 96.56 178 LEU A O 1
ATOM 1431 N N . GLU A 1 179 ? -5.167 19.151 -0.116 1.00 97.25 179 GLU A N 1
ATOM 1432 C CA . GLU A 1 179 ? -5.359 19.906 1.128 1.00 97.25 179 GLU A CA 1
ATOM 1433 C C . GLU A 1 179 ? -6.547 19.384 1.952 1.00 97.25 179 GLU A C 1
ATOM 1435 O O . GLU A 1 179 ? -6.453 19.266 3.175 1.00 97.25 179 GLU A O 1
ATOM 1440 N N . ASP A 1 180 ? -7.646 19.019 1.284 1.00 96.00 180 ASP A N 1
ATOM 1441 C CA . ASP A 1 180 ? -8.847 18.489 1.936 1.00 96.00 180 ASP A CA 1
ATOM 1442 C C . ASP A 1 180 ? -8.569 17.110 2.548 1.00 96.00 180 ASP A C 1
ATOM 1444 O O . ASP A 1 180 ? -8.926 16.841 3.699 1.00 96.00 180 ASP A O 1
ATOM 1448 N N . TYR A 1 181 ? -7.858 16.246 1.813 1.00 96.38 181 TYR A N 1
ATOM 1449 C CA . TYR A 1 181 ? -7.444 14.949 2.344 1.00 96.38 181 TYR A CA 1
ATOM 1450 C C . TYR A 1 181 ? -6.465 15.114 3.514 1.00 96.38 181 TYR A C 1
ATOM 1452 O O . TYR A 1 181 ? -6.602 14.432 4.529 1.00 96.38 181 TYR A O 1
ATOM 1460 N N . GLN A 1 182 ? -5.493 16.029 3.418 1.00 97.81 182 GLN A N 1
ATOM 1461 C CA . GLN A 1 182 ? -4.555 16.323 4.508 1.00 97.81 182 GLN A CA 1
ATOM 1462 C C . GLN A 1 182 ? -5.292 16.800 5.764 1.00 97.81 182 GLN A C 1
ATOM 1464 O O . GLN A 1 182 ? -5.009 16.313 6.860 1.00 97.81 182 GLN A O 1
ATOM 1469 N N . ALA A 1 183 ? -6.274 17.694 5.622 1.00 97.12 183 ALA A N 1
ATOM 1470 C CA . ALA A 1 183 ? -7.092 18.161 6.738 1.00 97.12 183 ALA A CA 1
ATOM 1471 C C . ALA A 1 183 ? -7.851 17.006 7.419 1.00 97.12 183 ALA A C 1
ATOM 1473 O O . ALA A 1 183 ? -7.843 16.905 8.652 1.00 97.12 183 ALA A O 1
ATOM 1474 N N . ASN A 1 184 ? -8.439 16.096 6.636 1.00 96.25 184 ASN A N 1
ATOM 1475 C CA . ASN A 1 184 ? -9.114 14.908 7.165 1.00 96.25 184 ASN A CA 1
ATOM 1476 C C . ASN A 1 184 ? -8.136 13.937 7.838 1.00 96.25 184 ASN A C 1
ATOM 1478 O O . ASN A 1 184 ? -8.378 13.521 8.971 1.00 96.25 184 ASN A O 1
ATOM 1482 N N . ALA A 1 185 ? -6.986 13.657 7.224 1.00 97.56 185 ALA A N 1
ATOM 1483 C CA . ALA A 1 185 ? -5.951 12.810 7.810 1.00 97.56 185 ALA A CA 1
ATOM 1484 C C . ALA A 1 185 ? -5.416 13.369 9.137 1.00 97.56 185 ALA A C 1
ATOM 1486 O O . ALA A 1 185 ? -5.256 12.627 10.108 1.00 97.56 185 ALA A O 1
ATOM 1487 N N . ILE A 1 186 ? -5.209 14.687 9.221 1.00 98.31 186 ILE A N 1
ATOM 1488 C CA . ILE A 1 186 ? -4.843 15.371 10.467 1.00 98.31 186 ILE A CA 1
ATOM 1489 C C . ILE A 1 186 ? -5.964 15.240 11.503 1.00 98.31 186 ILE A C 1
ATOM 1491 O O . ILE A 1 186 ? -5.678 15.038 12.684 1.00 98.31 186 ILE A O 1
ATOM 1495 N N . SER A 1 187 ? -7.229 15.346 11.093 1.00 97.81 187 SER A N 1
ATOM 1496 C CA . SER A 1 187 ? -8.389 15.158 11.973 1.00 97.81 187 SER A CA 1
ATOM 1497 C C . SER A 1 187 ? -8.427 13.744 12.566 1.00 97.81 187 SER A C 1
ATOM 1499 O O . SER A 1 187 ? -8.532 13.590 13.787 1.00 97.81 187 SER A O 1
ATOM 1501 N N . TRP A 1 188 ? -8.234 12.709 11.741 1.00 97.75 188 TRP A N 1
ATOM 1502 C CA . TRP A 1 188 ? -8.130 11.317 12.191 1.00 97.75 188 TRP A CA 1
ATOM 1503 C C . TRP A 1 188 ? -6.945 11.116 13.142 1.00 97.75 188 TRP A C 1
ATOM 1505 O O . TRP A 1 188 ? -7.107 10.563 14.230 1.00 97.75 188 TRP A O 1
ATOM 1515 N N . TRP A 1 189 ? -5.774 11.653 12.790 1.00 97.38 189 TRP A N 1
ATOM 1516 C CA . TRP A 1 189 ? -4.558 11.578 13.605 1.00 97.38 189 TRP A CA 1
ATOM 1517 C C . TRP A 1 189 ? -4.673 12.330 14.939 1.00 97.38 189 TRP A C 1
ATOM 1519 O O . TRP A 1 189 ? -4.059 11.949 15.939 1.00 97.38 189 TRP A O 1
ATOM 1529 N N . ARG A 1 190 ? -5.455 13.413 14.996 1.00 96.94 190 ARG A N 1
ATOM 1530 C CA . ARG A 1 190 ? -5.781 14.116 16.249 1.00 96.94 190 ARG A CA 1
ATOM 1531 C C . ARG A 1 190 ? -6.725 13.310 17.129 1.00 96.94 190 ARG A C 1
ATOM 1533 O O . ARG A 1 190 ? -6.577 13.363 18.346 1.00 96.94 190 ARG A O 1
ATOM 1540 N N . ARG A 1 191 ? -7.668 12.574 16.534 1.00 95.94 191 ARG A N 1
ATOM 1541 C CA . ARG A 1 191 ? -8.561 11.670 17.268 1.00 95.94 191 ARG A CA 1
ATOM 1542 C C . ARG A 1 191 ? -7.791 10.504 17.877 1.00 95.94 191 ARG A C 1
ATOM 1544 O O . ARG A 1 191 ? -7.981 10.216 19.053 1.00 95.94 191 ARG A O 1
ATOM 1551 N N . ASP A 1 192 ? -6.929 9.870 17.091 1.00 96.12 192 ASP A N 1
ATOM 1552 C CA . ASP A 1 192 ? -5.985 8.868 17.571 1.00 96.12 192 ASP A CA 1
ATOM 1553 C C . ASP A 1 192 ? -4.723 8.869 16.706 1.00 96.12 192 ASP A C 1
ATOM 1555 O O . ASP A 1 192 ? -4.778 8.673 15.488 1.00 96.12 192 ASP A O 1
ATOM 1559 N N . ARG A 1 193 ? -3.567 9.053 17.351 1.00 95.50 193 ARG A N 1
ATOM 1560 C CA . ARG A 1 193 ? -2.257 9.164 16.691 1.00 95.50 193 ARG A CA 1
ATOM 1561 C C . ARG A 1 193 ? -1.916 7.946 15.839 1.00 95.50 193 ARG A C 1
ATOM 1563 O O . ARG A 1 193 ? -1.182 8.073 14.866 1.00 95.50 193 ARG A O 1
ATOM 1570 N N . ARG A 1 194 ? -2.446 6.771 16.187 1.00 94.25 194 ARG A N 1
ATOM 1571 C CA . ARG A 1 194 ? -2.163 5.505 15.506 1.00 94.25 194 ARG A CA 1
ATOM 1572 C C . ARG A 1 194 ? -2.918 5.365 14.189 1.00 94.25 194 ARG A C 1
ATOM 1574 O O . ARG A 1 194 ? -2.635 4.430 13.458 1.00 94.25 194 ARG A O 1
ATOM 1581 N N . THR A 1 195 ? -3.845 6.259 13.842 1.00 97.00 195 THR A N 1
ATOM 1582 C CA . THR A 1 195 ? -4.543 6.226 12.537 1.00 97.00 195 THR A CA 1
ATOM 1583 C C . THR A 1 195 ? -3.629 6.558 11.359 1.00 97.00 195 THR A C 1
ATOM 1585 O O . THR A 1 195 ? -3.880 6.084 10.255 1.00 97.00 195 THR A O 1
ATOM 1588 N N . VAL A 1 196 ? -2.535 7.293 11.595 1.00 97.19 196 VAL A N 1
ATOM 1589 C CA . VAL A 1 196 ? -1.511 7.613 10.592 1.00 97.19 196 VAL A CA 1
ATOM 1590 C C . VAL A 1 196 ? -0.144 7.212 11.130 1.00 97.19 196 VAL A C 1
ATOM 1592 O O . VAL A 1 196 ? 0.372 7.791 12.089 1.00 97.19 196 VAL A O 1
ATOM 1595 N N . MET A 1 197 ? 0.451 6.209 10.499 1.00 94.69 197 MET A N 1
ATOM 1596 C CA . MET A 1 197 ? 1.743 5.660 10.880 1.00 94.69 197 MET A CA 1
ATOM 1597 C C . MET A 1 197 ? 2.745 5.855 9.749 1.00 94.69 197 MET A C 1
ATOM 1599 O O . MET A 1 197 ? 2.383 5.824 8.574 1.00 94.69 197 MET A O 1
ATOM 1603 N N . VAL A 1 198 ? 4.017 6.001 10.103 1.00 93.50 198 VAL A N 1
ATOM 1604 C CA . VAL A 1 198 ? 5.131 6.002 9.155 1.00 93.50 198 VAL A CA 1
ATOM 1605 C C . VAL A 1 198 ? 6.014 4.788 9.389 1.00 93.50 198 VAL A C 1
ATOM 1607 O O . VAL A 1 198 ? 6.268 4.402 10.534 1.00 93.50 198 VAL A O 1
ATOM 1610 N N . GLY A 1 199 ? 6.497 4.181 8.309 1.00 90.06 199 GLY A N 1
ATOM 1611 C CA . GLY A 1 199 ? 7.550 3.178 8.389 1.00 90.06 199 GLY A CA 1
ATOM 1612 C C . GLY A 1 199 ? 8.927 3.805 8.249 1.00 90.06 199 GLY A C 1
ATOM 1613 O O . GLY A 1 199 ? 9.116 4.793 7.540 1.00 90.06 199 GLY A O 1
ATOM 1614 N N . LEU A 1 200 ? 9.890 3.231 8.959 1.00 86.19 200 LEU A N 1
ATOM 1615 C CA . LEU A 1 200 ? 11.242 3.750 9.103 1.00 86.19 200 LEU A CA 1
ATOM 1616 C C . LEU A 1 200 ? 12.243 2.870 8.346 1.00 86.19 200 LEU A C 1
ATOM 1618 O O . LEU A 1 200 ? 12.206 1.643 8.460 1.00 86.19 200 LEU A O 1
ATOM 1622 N N . GLY A 1 201 ? 13.139 3.518 7.602 1.00 80.31 201 GLY A N 1
ATOM 1623 C CA . GLY A 1 201 ? 14.371 2.927 7.072 1.00 80.31 201 GLY A CA 1
ATOM 1624 C C . GLY A 1 201 ? 15.508 3.054 8.087 1.00 80.31 201 GLY A C 1
ATOM 1625 O O . GLY A 1 201 ? 15.309 2.840 9.285 1.00 80.31 201 GLY A O 1
ATOM 1626 N N . GLU A 1 202 ? 16.694 3.486 7.652 1.00 74.62 202 GLU A N 1
ATOM 1627 C CA . GLU A 1 202 ? 17.840 3.801 8.527 1.00 74.62 202 GLU A CA 1
ATOM 1628 C C . GLU A 1 202 ? 17.622 5.077 9.380 1.00 74.62 202 GLU A C 1
ATOM 1630 O O . GLU A 1 202 ? 18.468 5.966 9.423 1.00 74.62 202 GLU A O 1
ATOM 1635 N N . LYS A 1 203 ? 16.495 5.155 10.109 1.00 73.81 203 LYS A N 1
ATOM 1636 C CA . LYS A 1 203 ? 16.019 6.240 11.004 1.00 73.81 203 LYS A CA 1
ATOM 1637 C C . LYS A 1 203 ? 15.193 7.361 10.364 1.00 73.81 203 LYS A C 1
ATOM 1639 O O . LYS A 1 203 ? 14.746 8.248 11.088 1.00 73.81 203 LYS A O 1
ATOM 1644 N N . LYS A 1 204 ? 14.929 7.318 9.059 1.00 86.06 204 LYS A N 1
ATOM 1645 C CA . LYS A 1 204 ? 14.025 8.265 8.381 1.00 86.06 204 LYS A CA 1
ATOM 1646 C C . LYS A 1 204 ? 12.707 7.596 7.979 1.00 86.06 204 LYS A C 1
ATOM 1648 O O . LYS A 1 204 ? 12.723 6.402 7.670 1.00 86.06 204 LYS A O 1
ATOM 1653 N N . PRO A 1 205 ? 11.588 8.336 7.949 1.00 89.81 205 PRO A N 1
ATOM 1654 C CA . PRO A 1 205 ? 10.369 7.884 7.293 1.00 89.81 205 PRO A CA 1
ATOM 1655 C C . PRO A 1 205 ? 10.620 7.537 5.819 1.00 89.81 205 PRO A C 1
ATOM 1657 O O . PRO A 1 205 ? 11.198 8.346 5.089 1.00 89.81 205 PRO A O 1
ATOM 1660 N N . ILE A 1 206 ? 10.193 6.345 5.405 1.00 89.19 206 ILE A N 1
ATOM 1661 C CA . ILE A 1 206 ? 10.260 5.845 4.018 1.00 89.19 206 ILE A CA 1
ATOM 1662 C C . ILE A 1 206 ? 8.891 5.398 3.491 1.00 89.19 206 ILE A C 1
ATOM 1664 O O . ILE A 1 206 ? 8.725 5.194 2.290 1.00 89.19 206 ILE A O 1
ATOM 1668 N N . SER A 1 207 ? 7.918 5.216 4.385 1.00 91.56 207 SER A N 1
ATOM 1669 C CA . SER A 1 207 ? 6.566 4.765 4.071 1.00 91.56 207 SER A CA 1
ATOM 1670 C C . SER A 1 207 ? 5.534 5.409 4.974 1.00 91.56 207 SER A C 1
ATOM 1672 O O . SER A 1 207 ? 5.868 5.889 6.057 1.00 91.56 207 SER A O 1
ATOM 1674 N N . MET A 1 208 ? 4.275 5.336 4.560 1.00 94.44 208 MET A N 1
ATOM 1675 C CA . MET A 1 208 ? 3.126 5.674 5.386 1.00 94.44 208 MET A CA 1
ATOM 1676 C C . MET A 1 208 ? 2.017 4.634 5.256 1.00 94.44 208 MET A C 1
ATOM 1678 O O . MET A 1 208 ? 1.900 3.960 4.227 1.00 94.44 208 MET A O 1
ATOM 1682 N N . THR A 1 209 ? 1.219 4.511 6.314 1.00 95.81 209 THR A N 1
ATOM 1683 C CA . THR A 1 209 ? 0.000 3.706 6.344 1.00 95.81 209 THR A CA 1
ATOM 1684 C C . THR A 1 209 ? -1.109 4.458 7.085 1.00 95.81 209 THR A C 1
ATOM 1686 O O . THR A 1 209 ? -0.891 5.003 8.173 1.00 95.81 209 THR A O 1
ATOM 1689 N N . ILE A 1 210 ? -2.313 4.475 6.516 1.00 97.38 210 ILE A N 1
ATOM 1690 C CA . ILE A 1 210 ? -3.519 5.013 7.151 1.00 97.38 210 ILE A CA 1
ATOM 1691 C C . ILE A 1 210 ? -4.497 3.869 7.385 1.00 97.38 210 ILE A C 1
ATOM 1693 O O . ILE A 1 210 ? -4.882 3.169 6.447 1.00 97.38 210 ILE A O 1
ATOM 1697 N N . VAL A 1 211 ? -4.912 3.699 8.639 1.00 97.62 211 VAL A N 1
ATOM 1698 C CA . VAL A 1 211 ? -5.960 2.751 9.024 1.00 97.62 211 VAL A CA 1
ATOM 1699 C C . VAL A 1 211 ? -7.001 3.489 9.845 1.00 97.62 211 VAL A C 1
ATOM 1701 O O . VAL A 1 211 ? -6.676 4.138 10.841 1.00 97.62 211 VAL A O 1
ATOM 1704 N N . LEU A 1 212 ? -8.257 3.361 9.433 1.00 98.00 212 LEU A N 1
ATOM 1705 C CA . LEU A 1 212 ? -9.396 3.998 10.073 1.00 98.00 212 LEU A CA 1
ATOM 1706 C C . LEU A 1 212 ? -10.202 2.944 10.839 1.00 98.00 212 LEU A C 1
ATOM 1708 O O . LEU A 1 212 ? -10.728 2.012 10.225 1.00 98.00 212 LEU A O 1
ATOM 1712 N N . PRO A 1 213 ? -10.289 3.051 12.171 1.00 97.44 213 PRO A N 1
ATOM 1713 C CA . PRO A 1 213 ? -11.133 2.189 12.976 1.00 97.44 213 PRO A CA 1
ATOM 1714 C C . PRO A 1 213 ? -12.519 2.819 13.062 1.00 97.44 213 PRO A C 1
ATOM 1716 O O . PRO A 1 213 ? -12.705 3.871 13.668 1.00 97.44 213 PRO A O 1
ATOM 1719 N N . LEU A 1 214 ? -13.481 2.219 12.377 1.00 97.75 214 LEU A N 1
ATOM 1720 C CA . LEU A 1 214 ? -14.800 2.801 12.176 1.00 97.75 214 LEU A CA 1
ATOM 1721 C C . LEU A 1 214 ? -15.806 2.214 13.147 1.00 97.75 214 LEU A C 1
ATOM 1723 O O . LEU A 1 214 ? -15.674 1.084 13.614 1.00 97.75 214 LEU A O 1
ATOM 1727 N N . ARG A 1 215 ? -16.869 2.963 13.391 1.00 96.81 215 ARG A N 1
ATOM 1728 C CA . ARG A 1 215 ? -18.116 2.389 13.887 1.00 96.81 215 ARG A CA 1
ATOM 1729 C C . ARG A 1 215 ? -18.710 1.431 12.847 1.00 96.81 215 ARG A C 1
ATOM 1731 O O . ARG A 1 215 ? -18.463 1.550 11.648 1.00 96.81 215 ARG A O 1
ATOM 1738 N N . GLU A 1 216 ? -19.500 0.471 13.317 1.00 96.31 216 GLU A N 1
ATOM 1739 C CA . GLU A 1 216 ? -20.079 -0.588 12.477 1.00 96.31 216 GLU A CA 1
ATOM 1740 C C . GLU A 1 216 ? -20.894 -0.039 11.301 1.00 96.31 216 GLU A C 1
ATOM 1742 O O . GLU A 1 216 ? -20.704 -0.465 10.162 1.00 96.31 216 GLU A O 1
ATOM 1747 N N . ARG A 1 217 ? -21.771 0.936 11.566 1.00 97.38 217 ARG A N 1
ATOM 1748 C CA . ARG A 1 217 ? -22.630 1.542 10.544 1.00 97.38 217 ARG A CA 1
ATOM 1749 C C . ARG A 1 217 ? -21.795 2.186 9.438 1.00 97.38 217 ARG A C 1
ATOM 1751 O O . ARG A 1 217 ? -22.010 1.914 8.265 1.00 97.38 217 ARG A O 1
ATOM 1758 N N . GLU A 1 218 ? -20.819 2.994 9.819 1.00 97.56 218 GLU A N 1
ATOM 1759 C CA . GLU A 1 218 ? -19.947 3.735 8.921 1.00 97.56 218 GLU A CA 1
ATOM 1760 C C . GLU A 1 218 ? -19.074 2.780 8.096 1.00 97.56 218 GLU A C 1
ATOM 1762 O O . GLU A 1 218 ? -18.850 3.014 6.911 1.00 97.56 218 GLU A O 1
ATOM 1767 N N . TRP A 1 219 ? -18.641 1.657 8.677 1.00 97.12 219 TRP A N 1
ATOM 1768 C CA . TRP A 1 219 ? -17.945 0.607 7.934 1.00 97.12 219 TRP A CA 1
ATOM 1769 C C . TRP A 1 219 ? -18.831 -0.059 6.879 1.00 97.12 219 TRP A C 1
ATOM 1771 O O . TRP A 1 219 ? -18.372 -0.286 5.759 1.00 97.12 219 TRP A O 1
ATOM 1781 N N . HIS A 1 220 ? -20.091 -0.355 7.210 1.00 96.50 220 HIS A N 1
ATOM 1782 C CA . HIS A 1 220 ? -21.057 -0.891 6.251 1.00 96.50 220 HIS A CA 1
ATOM 1783 C C . HIS A 1 220 ? -21.348 0.100 5.121 1.00 96.50 220 HIS A C 1
ATOM 1785 O O . HIS A 1 220 ? -21.301 -0.290 3.956 1.00 96.50 220 HIS A O 1
ATOM 1791 N N . ASP A 1 221 ? -21.525 1.384 5.441 1.00 95.44 221 ASP A N 1
ATOM 1792 C CA . ASP A 1 221 ? -21.726 2.436 4.440 1.00 95.44 221 ASP A CA 1
ATOM 1793 C C . ASP A 1 221 ? -20.555 2.506 3.445 1.00 95.44 221 ASP A C 1
ATOM 1795 O O . ASP A 1 221 ? -20.768 2.646 2.239 1.00 95.44 221 ASP A O 1
ATOM 1799 N N . VAL A 1 222 ? -19.314 2.354 3.923 1.00 95.12 222 VAL A N 1
ATOM 1800 C CA . VAL A 1 222 ? -18.133 2.299 3.049 1.00 95.12 222 VAL A CA 1
ATOM 1801 C C . VAL A 1 222 ? -18.084 0.996 2.255 1.00 95.12 222 VAL A C 1
ATOM 1803 O O . VAL A 1 222 ? -17.894 1.029 1.040 1.00 95.12 222 VAL A O 1
ATOM 1806 N N . ARG A 1 223 ? -18.268 -0.158 2.909 1.00 95.38 223 ARG A N 1
ATOM 1807 C CA . ARG A 1 223 ? -18.241 -1.480 2.262 1.00 95.38 223 ARG A CA 1
ATOM 1808 C C . ARG A 1 223 ? -19.245 -1.578 1.113 1.00 95.38 223 ARG A C 1
ATOM 1810 O O . ARG A 1 223 ? -18.950 -2.197 0.088 1.00 95.38 223 ARG A O 1
ATOM 1817 N N . ASP A 1 224 ? -20.420 -0.998 1.308 1.00 93.38 224 ASP A N 1
ATOM 1818 C CA . ASP A 1 224 ? -21.520 -1.037 0.352 1.00 93.38 224 ASP A CA 1
ATOM 1819 C C . ASP A 1 224 ? -21.419 0.093 -0.689 1.00 93.38 224 ASP A C 1
ATOM 1821 O O . ASP A 1 224 ? -22.244 0.177 -1.594 1.00 93.38 224 ASP A O 1
ATOM 1825 N N . GLY A 1 225 ? -20.351 0.901 -0.637 1.00 89.88 225 GLY A N 1
ATOM 1826 C CA . GLY A 1 225 ? -20.035 1.925 -1.635 1.00 89.88 225 GLY A CA 1
ATOM 1827 C C . GLY A 1 225 ? -20.863 3.204 -1.501 1.00 89.88 225 GLY A C 1
ATOM 1828 O O . GLY A 1 225 ? -20.752 4.086 -2.351 1.00 89.88 225 GLY A O 1
ATOM 1829 N N . ASN A 1 226 ? -21.658 3.326 -0.434 1.00 91.31 226 ASN A N 1
ATOM 1830 C CA . ASN A 1 226 ? -22.518 4.479 -0.158 1.00 91.31 226 ASN A CA 1
ATOM 1831 C C . ASN A 1 226 ? -21.726 5.688 0.352 1.00 91.31 226 ASN A C 1
ATOM 1833 O O . ASN A 1 226 ? -22.189 6.824 0.251 1.00 91.31 226 ASN A O 1
ATOM 1837 N N . ARG A 1 227 ? -20.535 5.453 0.913 1.00 90.88 227 ARG A N 1
ATOM 1838 C CA . ARG A 1 227 ? -19.663 6.498 1.447 1.00 90.88 227 ARG A CA 1
ATOM 1839 C C . ARG A 1 227 ? -18.214 6.250 1.051 1.00 90.88 227 ARG A C 1
ATOM 1841 O O . ARG A 1 227 ? -17.695 5.149 1.204 1.00 90.88 227 ARG A O 1
ATOM 1848 N N . VAL A 1 228 ? -17.542 7.289 0.563 1.00 90.06 228 VAL A N 1
ATOM 1849 C CA . VAL A 1 228 ? -16.099 7.232 0.299 1.00 90.06 228 VAL A CA 1
ATOM 1850 C C . VAL A 1 228 ? -15.324 7.385 1.610 1.00 90.06 228 VAL A C 1
ATOM 1852 O O . VAL A 1 228 ? -15.684 8.245 2.420 1.00 90.06 228 VAL A O 1
ATOM 1855 N N . PRO A 1 229 ? -14.263 6.601 1.845 1.00 89.88 229 PRO A N 1
ATOM 1856 C CA . PRO A 1 229 ? -13.552 6.627 3.121 1.00 89.88 229 PRO A CA 1
ATOM 1857 C C . PRO A 1 229 ? -12.976 8.000 3.490 1.00 89.88 229 PRO A C 1
ATOM 1859 O O . PRO A 1 229 ? -13.104 8.442 4.626 1.00 89.88 229 PRO A O 1
ATOM 1862 N N . TYR A 1 230 ? -12.433 8.738 2.520 1.00 88.19 230 TYR A N 1
ATOM 1863 C CA . TYR A 1 230 ? -11.876 10.068 2.764 1.00 88.19 230 TYR A CA 1
ATOM 1864 C C . TYR A 1 230 ? -12.913 11.124 3.173 1.00 88.19 230 TYR A C 1
ATOM 1866 O O . TYR A 1 230 ? -12.528 12.212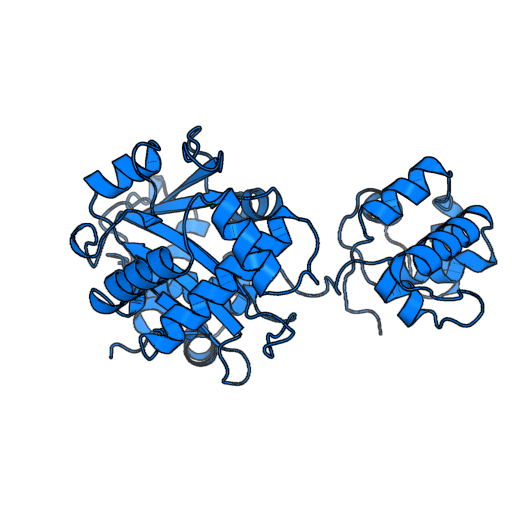 3.587 1.00 88.19 230 TYR A O 1
ATOM 1874 N N . SER A 1 231 ? -14.217 10.828 3.079 1.00 91.19 231 SER A N 1
ATOM 1875 C CA . SER A 1 231 ? -15.298 11.678 3.611 1.00 91.19 231 SER A CA 1
ATOM 1876 C C . SER A 1 231 ? -15.629 11.399 5.084 1.00 91.19 231 SER A C 1
ATOM 1878 O O . SER A 1 231 ? -16.525 12.028 5.656 1.00 91.19 231 SER A O 1
ATOM 1880 N N . LEU A 1 232 ? -14.967 10.418 5.700 1.00 93.50 232 LEU A N 1
ATOM 1881 C CA . LEU A 1 232 ? -15.108 10.118 7.120 1.00 93.50 232 LEU A CA 1
ATOM 1882 C C . LEU A 1 232 ? -14.422 11.211 7.941 1.00 93.50 232 LEU A C 1
ATOM 1884 O O . LEU A 1 232 ? -13.315 11.640 7.632 1.00 93.50 232 LEU A O 1
ATOM 1888 N N . GLY A 1 233 ? -15.068 11.659 9.008 1.00 94.25 233 GLY A N 1
ATOM 1889 C CA . GLY A 1 233 ? -14.508 12.581 9.986 1.00 94.25 233 GLY A CA 1
ATOM 1890 C C . GLY A 1 233 ? -14.032 11.860 11.247 1.00 94.25 233 GLY A C 1
ATOM 1891 O O . GLY A 1 233 ? -14.267 10.673 11.454 1.00 94.25 233 GLY A O 1
ATOM 1892 N N . ALA A 1 234 ? -13.413 12.608 12.161 1.00 94.94 234 ALA A N 1
ATOM 1893 C CA . ALA A 1 234 ? -12.978 12.089 13.462 1.00 94.94 234 ALA A CA 1
ATOM 1894 C C . ALA A 1 234 ? -14.116 11.477 14.308 1.00 94.94 234 ALA A C 1
ATOM 1896 O O . ALA A 1 234 ? -13.864 10.598 15.131 1.00 94.94 234 ALA A O 1
ATOM 1897 N N . ALA A 1 235 ? -15.357 11.941 14.121 1.00 95.69 235 ALA A N 1
ATOM 1898 C CA . ALA A 1 235 ? -16.530 11.455 14.848 1.00 95.69 235 ALA A CA 1
ATOM 1899 C C . ALA A 1 235 ? -17.019 10.074 14.375 1.00 95.69 235 ALA A C 1
ATOM 1901 O O . ALA A 1 235 ? -17.712 9.398 15.134 1.00 95.69 235 ALA A O 1
ATOM 1902 N N . ASP A 1 236 ? -16.647 9.660 13.161 1.00 97.00 236 ASP A N 1
ATOM 1903 C CA . ASP A 1 236 ? -16.971 8.343 12.596 1.00 97.00 236 ASP A CA 1
ATOM 1904 C C . ASP A 1 236 ? -16.037 7.240 13.139 1.00 97.00 236 ASP A C 1
ATOM 1906 O O . ASP A 1 236 ? -16.296 6.046 12.964 1.00 97.00 236 ASP A O 1
ATOM 1910 N N . LEU A 1 237 ? -14.945 7.640 13.807 1.00 96.94 237 LEU A N 1
ATOM 1911 C CA . LEU A 1 237 ? -13.941 6.729 14.340 1.00 96.94 237 LEU A CA 1
ATOM 1912 C C . LEU A 1 237 ? -14.328 6.202 15.727 1.00 96.94 237 LEU A C 1
ATOM 1914 O O . LEU A 1 237 ? -14.694 6.969 16.627 1.00 96.94 237 LEU A O 1
ATOM 1918 N N . ASP A 1 238 ? -14.147 4.900 15.921 1.00 95.25 238 ASP A N 1
ATOM 1919 C CA . ASP A 1 238 ? -14.284 4.219 17.205 1.00 95.25 238 ASP A CA 1
ATOM 1920 C C . ASP A 1 238 ? -12.987 3.484 17.535 1.00 95.25 238 ASP A C 1
ATOM 1922 O O . ASP A 1 238 ? -12.499 2.691 16.737 1.00 95.25 238 ASP A O 1
ATOM 1926 N N . VAL A 1 239 ? -12.382 3.775 18.685 1.00 91.56 239 VAL A N 1
ATOM 1927 C CA . VAL A 1 239 ? -11.088 3.195 19.065 1.00 91.56 239 VAL A CA 1
ATOM 1928 C C . VAL A 1 239 ? -11.199 2.597 20.462 1.00 91.56 239 VAL A C 1
ATOM 1930 O O . VAL A 1 239 ? -11.450 3.348 21.407 1.00 91.56 239 VAL A O 1
ATOM 1933 N N . PRO A 1 240 ? -10.929 1.292 20.641 1.00 92.62 240 PRO A N 1
ATOM 1934 C CA . PRO A 1 240 ? -10.667 0.275 19.609 1.00 92.62 240 PRO A CA 1
ATOM 1935 C C . PRO A 1 240 ? -11.932 -0.166 18.839 1.00 92.62 240 PRO A C 1
ATOM 1937 O O . PRO A 1 240 ? -13.013 -0.208 19.417 1.00 92.62 240 PRO A O 1
ATOM 1940 N N . SER A 1 241 ? -11.790 -0.617 17.582 1.00 95.06 241 SER A N 1
ATOM 1941 C CA . SER A 1 241 ? -12.910 -1.138 16.765 1.00 95.06 241 SER A CA 1
ATOM 1942 C C . SER A 1 241 ? -12.685 -2.554 16.207 1.00 95.06 241 SER A C 1
ATOM 1944 O O . SER A 1 241 ? -11.561 -3.006 16.007 1.00 95.06 241 SER A O 1
ATOM 1946 N N . ASN A 1 242 ? -13.773 -3.279 15.936 1.00 95.12 242 ASN A N 1
ATOM 1947 C CA . ASN A 1 242 ? -13.752 -4.536 15.171 1.00 95.12 242 ASN A CA 1
ATOM 1948 C C . ASN A 1 242 ? -13.915 -4.323 13.655 1.00 95.12 242 ASN A C 1
ATOM 1950 O O . ASN A 1 242 ? -13.897 -5.290 12.897 1.00 95.12 242 ASN A O 1
ATOM 1954 N N . TYR A 1 243 ? -14.078 -3.077 13.219 1.00 97.19 243 TYR A N 1
ATOM 1955 C CA . TYR A 1 243 ? -14.348 -2.683 11.845 1.00 97.19 243 TYR A CA 1
ATOM 1956 C C . TYR A 1 243 ? -13.268 -1.705 11.392 1.00 97.19 243 TYR A C 1
ATOM 1958 O O . TYR A 1 243 ? -13.260 -0.535 11.768 1.00 97.19 243 TYR A O 1
ATOM 1966 N N . LEU A 1 244 ? -12.313 -2.201 10.615 1.00 97.69 244 LEU A N 1
ATOM 1967 C CA . LEU A 1 244 ? -11.150 -1.443 10.171 1.00 97.69 244 LEU A CA 1
ATOM 1968 C C . LEU A 1 244 ? -11.201 -1.211 8.663 1.00 97.69 244 LEU A C 1
ATOM 1970 O O . LEU A 1 244 ? -11.643 -2.077 7.902 1.00 97.69 244 LEU A O 1
ATOM 1974 N N . VAL A 1 245 ? -10.675 -0.071 8.231 1.00 97.62 245 VAL A N 1
ATOM 1975 C CA . VAL A 1 245 ? -10.420 0.256 6.827 1.00 97.62 245 VAL A CA 1
ATOM 1976 C C . VAL A 1 245 ? -8.937 0.563 6.662 1.00 97.62 245 VAL A C 1
ATOM 1978 O O . VAL A 1 245 ? -8.411 1.426 7.358 1.00 97.62 245 VAL A O 1
ATOM 1981 N N . ILE A 1 246 ? -8.256 -0.140 5.758 1.00 96.69 246 ILE A N 1
ATOM 1982 C CA . ILE A 1 246 ? -6.918 0.225 5.282 1.00 96.69 246 ILE A CA 1
ATOM 1983 C C . ILE A 1 246 ? -7.125 1.253 4.177 1.00 96.69 246 ILE A C 1
ATOM 1985 O O . ILE A 1 246 ? -7.460 0.896 3.049 1.00 96.69 246 ILE A O 1
ATOM 1989 N N . GLU A 1 247 ? -6.973 2.520 4.540 1.00 94.69 247 GLU A N 1
ATOM 1990 C CA . GLU A 1 247 ? -7.314 3.646 3.678 1.00 94.69 247 GLU A CA 1
ATOM 1991 C C . GLU A 1 247 ? -6.185 3.995 2.714 1.00 94.69 247 GLU A C 1
ATOM 1993 O O . GLU A 1 247 ? -6.398 4.171 1.518 1.00 94.69 247 GLU A O 1
ATOM 1998 N N . GLY A 1 248 ? -4.963 4.068 3.237 1.00 91.56 248 GLY A N 1
ATOM 1999 C CA . GLY A 1 248 ? -3.833 4.605 2.495 1.00 91.56 248 GLY A CA 1
ATOM 2000 C C . GLY A 1 248 ? -2.557 3.832 2.753 1.00 91.56 248 GLY A C 1
ATOM 2001 O O . GLY A 1 248 ? -2.252 3.465 3.888 1.00 91.56 248 GLY A O 1
ATOM 2002 N N . LEU A 1 249 ? -1.797 3.612 1.688 1.00 91.38 249 LEU A N 1
ATOM 2003 C CA . LEU A 1 249 ? -0.418 3.145 1.717 1.00 91.38 249 LEU A CA 1
ATOM 2004 C C . LEU A 1 249 ? 0.341 3.994 0.701 1.00 91.38 249 LEU A C 1
ATOM 2006 O O . LEU A 1 249 ? -0.113 4.124 -0.431 1.00 91.38 249 LEU A O 1
ATOM 2010 N N . GLY A 1 250 ? 1.476 4.563 1.093 1.00 90.38 250 GLY A N 1
ATOM 2011 C CA . GLY A 1 250 ? 2.264 5.415 0.202 1.00 90.38 250 GLY A CA 1
ATOM 2012 C C . GLY A 1 250 ? 3.747 5.334 0.508 1.00 90.38 250 GLY A C 1
ATOM 2013 O O . GLY A 1 250 ? 4.138 5.243 1.675 1.00 90.38 250 GLY A O 1
ATOM 2014 N N . GLN A 1 251 ? 4.571 5.352 -0.535 1.00 90.12 251 GLN A N 1
ATOM 2015 C CA . GLN A 1 251 ? 6.027 5.336 -0.435 1.00 90.12 251 GLN A CA 1
ATOM 2016 C C . GLN A 1 251 ? 6.594 6.743 -0.553 1.00 90.12 251 GLN A C 1
ATOM 2018 O O . GLN A 1 251 ? 6.200 7.503 -1.433 1.00 90.12 251 GLN A O 1
ATOM 2023 N N . ARG A 1 252 ? 7.567 7.068 0.305 1.00 91.12 252 ARG A N 1
ATOM 2024 C CA . ARG A 1 252 ? 8.324 8.310 0.163 1.00 91.12 252 ARG A CA 1
ATOM 2025 C C . ARG A 1 252 ? 8.991 8.341 -1.220 1.00 91.12 252 ARG A C 1
ATOM 2027 O O . ARG A 1 252 ? 9.705 7.387 -1.539 1.00 91.12 252 ARG A O 1
ATOM 2034 N N . PRO A 1 253 ? 8.805 9.402 -2.020 1.00 87.12 253 PRO A N 1
ATOM 2035 C CA . PRO A 1 253 ? 9.416 9.509 -3.339 1.00 87.12 253 PRO A CA 1
ATOM 2036 C C . PRO A 1 253 ? 10.947 9.422 -3.278 1.00 87.12 253 PRO A C 1
ATOM 2038 O O . PRO A 1 253 ? 11.570 9.894 -2.323 1.00 87.12 253 PRO A O 1
ATOM 2041 N N . VAL A 1 254 ? 11.571 8.817 -4.292 1.00 82.94 254 VAL A N 1
ATOM 2042 C CA . VAL A 1 254 ? 13.032 8.605 -4.341 1.00 82.94 254 VAL A CA 1
ATOM 2043 C C . VAL A 1 254 ? 13.778 9.938 -4.338 1.00 82.94 254 VAL A C 1
ATOM 2045 O O . VAL A 1 254 ? 14.778 10.087 -3.637 1.00 82.94 254 VAL A O 1
ATOM 2048 N N . GLU A 1 255 ? 13.250 10.928 -5.052 1.00 80.12 255 GLU A N 1
ATOM 2049 C CA . GLU A 1 255 ? 13.774 12.292 -5.108 1.00 80.12 255 GLU A CA 1
ATOM 2050 C C . GLU A 1 255 ? 13.721 13.020 -3.754 1.00 80.12 255 GLU A C 1
ATOM 2052 O O . GLU A 1 255 ? 14.502 13.935 -3.509 1.00 80.12 255 GLU A O 1
ATOM 2057 N N . GLU A 1 256 ? 12.868 12.567 -2.834 1.00 83.00 256 GLU A N 1
ATOM 2058 C CA . GLU A 1 256 ? 12.783 13.067 -1.458 1.00 83.00 256 GLU A CA 1
ATOM 2059 C C . GLU A 1 256 ? 13.604 12.218 -0.483 1.00 83.00 256 GLU A C 1
ATOM 2061 O O . GLU A 1 256 ? 13.451 12.333 0.734 1.00 83.00 256 GLU A O 1
ATOM 2066 N N . GLY A 1 257 ? 14.468 11.338 -0.994 1.00 76.56 257 GLY A N 1
ATOM 2067 C CA . GLY A 1 257 ? 15.275 10.426 -0.194 1.00 76.56 257 GLY A CA 1
ATOM 2068 C C . GLY A 1 257 ? 14.532 9.159 0.226 1.00 76.56 257 GLY A C 1
ATOM 2069 O O . GLY A 1 257 ? 14.937 8.524 1.204 1.00 76.56 257 GLY A O 1
ATOM 2070 N N . GLY A 1 258 ? 13.462 8.783 -0.473 1.00 74.06 258 GLY A N 1
ATOM 2071 C CA . GLY A 1 258 ? 12.835 7.474 -0.344 1.00 74.06 258 GLY A CA 1
ATOM 2072 C C . GLY A 1 258 ? 13.793 6.338 -0.703 1.00 74.06 258 GLY A C 1
ATOM 2073 O O . GLY A 1 258 ? 14.613 6.448 -1.612 1.00 74.06 258 GLY A O 1
ATOM 2074 N N . GLU A 1 259 ? 13.700 5.228 0.023 1.00 68.31 259 GLU A N 1
ATOM 2075 C CA . GLU A 1 259 ? 14.459 4.014 -0.279 1.00 68.31 259 GLU A CA 1
ATOM 2076 C C . GLU A 1 259 ? 13.580 3.090 -1.122 1.00 68.31 259 GLU A C 1
ATOM 2078 O O . GLU A 1 259 ? 12.479 2.732 -0.696 1.00 68.31 259 GLU A O 1
ATOM 2083 N N . SER A 1 260 ? 14.048 2.683 -2.308 1.00 57.62 260 SER A N 1
ATOM 2084 C CA . SER A 1 260 ? 13.296 1.731 -3.136 1.00 57.62 260 SER A CA 1
ATOM 2085 C C . SER A 1 260 ? 13.245 0.334 -2.510 1.00 57.62 260 SER A C 1
ATOM 2087 O O . SER A 1 260 ? 12.340 -0.432 -2.825 1.00 57.62 260 SER A O 1
ATOM 2089 N N . THR A 1 261 ? 14.173 0.029 -1.590 1.00 52.03 261 THR A N 1
ATOM 2090 C CA . THR A 1 261 ? 14.637 -1.346 -1.396 1.00 52.03 261 THR A CA 1
ATOM 2091 C C . THR A 1 261 ? 14.007 -2.142 -0.233 1.00 52.03 261 THR A C 1
ATOM 2093 O O . THR A 1 261 ? 14.216 -3.346 -0.064 1.00 52.03 261 THR A O 1
ATOM 2096 N N . ALA A 1 262 ? 13.244 -1.487 0.649 1.00 57.12 262 ALA A N 1
ATOM 2097 C CA . ALA A 1 262 ? 12.712 -2.127 1.866 1.00 57.12 262 ALA A CA 1
ATOM 2098 C C . ALA A 1 262 ? 11.304 -1.666 2.275 1.00 57.12 262 ALA A C 1
ATOM 2100 O O . ALA A 1 262 ? 10.782 -2.096 3.311 1.00 57.12 262 ALA A O 1
ATOM 2101 N N . PHE A 1 263 ? 10.668 -0.834 1.446 1.00 72.12 263 PHE A N 1
ATOM 2102 C CA . PHE A 1 263 ? 9.390 -0.190 1.741 1.00 72.12 263 PHE A CA 1
ATOM 2103 C C . PHE A 1 263 ? 8.296 -1.190 2.152 1.00 72.12 263 PHE A C 1
ATOM 2105 O O . PHE A 1 263 ? 7.667 -1.027 3.199 1.00 72.12 263 PHE A O 1
ATOM 2112 N N . THR A 1 264 ? 8.095 -2.261 1.372 1.00 77.75 264 THR A N 1
ATOM 2113 C CA . THR A 1 264 ? 6.954 -3.176 1.567 1.00 77.75 264 THR A CA 1
ATOM 2114 C C . THR A 1 264 ? 7.022 -3.945 2.883 1.00 77.75 264 THR A C 1
ATOM 2116 O O . THR A 1 264 ? 5.985 -4.230 3.478 1.00 77.75 264 THR A O 1
ATOM 2119 N N . ARG A 1 265 ? 8.230 -4.242 3.387 1.00 78.56 265 ARG A N 1
ATOM 2120 C CA . ARG A 1 265 ? 8.404 -4.891 4.694 1.00 78.56 265 ARG A CA 1
ATOM 2121 C C . ARG A 1 265 ? 7.969 -3.968 5.819 1.00 78.56 265 ARG A C 1
ATOM 2123 O O . ARG A 1 265 ? 7.173 -4.376 6.660 1.00 78.56 265 ARG A O 1
ATOM 2130 N N . GLY A 1 266 ? 8.528 -2.756 5.837 1.00 79.25 266 GLY A N 1
ATOM 2131 C CA . GLY A 1 266 ? 8.237 -1.754 6.858 1.00 79.25 266 GLY A CA 1
ATOM 2132 C C . GLY A 1 266 ? 6.755 -1.407 6.850 1.00 79.25 266 GLY A C 1
ATOM 2133 O O . GLY A 1 266 ? 6.096 -1.547 7.873 1.00 79.25 266 GLY A O 1
ATOM 2134 N N . ALA A 1 267 ? 6.207 -1.087 5.675 1.00 86.81 267 ALA A N 1
ATOM 2135 C CA . ALA A 1 267 ? 4.790 -0.786 5.501 1.00 86.81 267 ALA A CA 1
ATOM 2136 C C . ALA A 1 267 ? 3.881 -1.931 5.981 1.00 86.81 267 ALA A C 1
ATOM 2138 O O . ALA A 1 267 ? 2.957 -1.682 6.747 1.00 86.81 267 ALA A O 1
ATOM 2139 N N . LEU A 1 268 ? 4.160 -3.191 5.617 1.00 86.75 268 LEU A N 1
ATOM 2140 C CA . LEU A 1 268 ? 3.356 -4.326 6.082 1.00 86.75 268 LEU A CA 1
ATOM 2141 C C . LEU A 1 268 ? 3.456 -4.529 7.600 1.00 86.75 268 LEU A C 1
ATOM 2143 O O . LEU A 1 268 ? 2.437 -4.738 8.253 1.00 86.75 268 LEU A O 1
ATOM 2147 N N . MET A 1 269 ? 4.661 -4.472 8.178 1.00 84.94 269 MET A N 1
ATOM 2148 C CA . MET A 1 269 ? 4.839 -4.628 9.626 1.00 84.94 269 MET A CA 1
ATOM 2149 C C . MET A 1 269 ? 4.120 -3.522 10.405 1.00 84.94 269 MET A C 1
ATOM 2151 O O . MET A 1 269 ? 3.443 -3.811 11.391 1.00 84.94 269 MET A O 1
ATOM 2155 N N . VAL A 1 270 ? 4.228 -2.278 9.938 1.00 89.44 270 VAL A N 1
ATOM 2156 C CA . VAL A 1 270 ? 3.545 -1.123 10.526 1.00 89.44 270 VAL A CA 1
ATOM 2157 C C . VAL A 1 270 ? 2.038 -1.252 10.390 1.00 89.44 270 VAL A C 1
ATOM 2159 O O . VAL A 1 270 ? 1.345 -1.113 11.390 1.00 89.44 270 VAL A O 1
ATOM 2162 N N . MET A 1 271 ? 1.534 -1.611 9.209 1.00 92.44 271 MET A N 1
ATOM 2163 C CA . MET A 1 271 ? 0.107 -1.832 8.982 1.00 92.44 271 MET A CA 1
ATOM 2164 C C . MET A 1 271 ? -0.445 -2.927 9.904 1.00 92.44 271 MET A C 1
ATOM 2166 O O . MET A 1 271 ? -1.488 -2.739 10.515 1.00 92.44 271 MET A O 1
ATOM 2170 N N . LEU A 1 272 ? 0.250 -4.059 10.070 1.00 90.31 272 LEU A N 1
ATOM 2171 C CA . LEU A 1 272 ? -0.193 -5.128 10.976 1.00 90.31 272 LEU A CA 1
ATOM 2172 C C . LEU A 1 272 ? -0.201 -4.678 12.443 1.00 90.31 272 LEU A C 1
ATOM 2174 O O . LEU A 1 272 ? -1.143 -4.979 13.175 1.00 90.31 272 LEU A O 1
ATOM 2178 N N . ALA A 1 273 ? 0.815 -3.929 12.874 1.00 88.69 273 ALA A N 1
ATOM 2179 C CA . ALA A 1 273 ? 0.847 -3.353 14.215 1.00 88.69 273 ALA A CA 1
ATOM 2180 C C . ALA A 1 273 ? -0.290 -2.345 14.433 1.00 88.69 273 ALA A C 1
ATOM 2182 O O . ALA A 1 273 ? -0.941 -2.340 15.478 1.00 88.69 273 ALA A O 1
ATOM 2183 N N . GLN A 1 274 ? -0.548 -1.519 13.420 1.00 92.62 274 GLN A N 1
ATOM 2184 C CA . GLN A 1 274 ? -1.614 -0.531 13.389 1.00 92.62 274 GLN A CA 1
ATOM 2185 C C . GLN A 1 274 ? -2.984 -1.209 13.504 1.00 92.62 274 GLN A C 1
ATOM 2187 O O . GLN A 1 274 ? -3.727 -0.890 14.430 1.00 92.62 274 GLN A O 1
ATOM 2192 N N . LEU A 1 275 ? -3.268 -2.213 12.664 1.00 93.44 275 LEU A N 1
ATOM 2193 C CA . LEU A 1 275 ? -4.489 -3.028 12.720 1.00 93.44 275 LEU A CA 1
ATOM 2194 C C . LEU A 1 275 ? -4.682 -3.651 14.110 1.00 93.44 275 LEU A C 1
ATOM 2196 O O . LEU A 1 275 ? -5.777 -3.584 14.663 1.00 93.44 275 LEU A O 1
ATOM 2200 N N . GLY A 1 276 ? -3.624 -4.207 14.707 1.00 90.56 276 GLY A N 1
ATOM 2201 C CA . GLY A 1 276 ? -3.687 -4.781 16.052 1.00 90.56 276 GLY A CA 1
ATOM 2202 C C . GLY A 1 276 ? -3.926 -3.747 17.157 1.00 90.56 276 GLY A C 1
ATOM 2203 O O . GLY A 1 276 ? -4.645 -4.030 18.107 1.00 90.56 276 GLY A O 1
ATOM 2204 N N . SER A 1 277 ? -3.337 -2.552 17.050 1.00 90.31 277 SER A N 1
ATOM 2205 C CA . SER A 1 277 ? -3.442 -1.504 18.081 1.00 90.31 277 SER A CA 1
ATOM 2206 C C . SER A 1 277 ? -4.740 -0.695 18.027 1.00 90.31 277 SER A C 1
ATOM 2208 O O . SER A 1 277 ? -5.167 -0.165 19.053 1.00 90.31 277 SER A O 1
ATOM 2210 N N . LEU A 1 278 ? -5.359 -0.606 16.848 1.00 93.56 278 LEU A N 1
ATOM 2211 C CA . LEU A 1 278 ? -6.629 0.084 16.620 1.00 93.56 278 LEU A CA 1
ATOM 2212 C C . LEU A 1 278 ? -7.849 -0.831 16.782 1.00 93.56 278 LEU A C 1
ATOM 2214 O O . LEU A 1 278 ? -8.982 -0.360 16.686 1.00 93.56 278 LEU A O 1
ATOM 2218 N N . SER A 1 279 ? -7.637 -2.124 17.034 1.00 91.62 279 SER A N 1
ATOM 2219 C CA . SER A 1 279 ? -8.717 -3.090 17.217 1.00 91.62 279 SER A CA 1
ATOM 2220 C C . SER A 1 279 ? -8.771 -3.707 18.600 1.00 91.62 279 SER A C 1
ATOM 2222 O O . SER A 1 279 ? -7.834 -3.630 19.390 1.00 91.62 279 SER A O 1
ATOM 2224 N N . ASN A 1 280 ? -9.881 -4.391 18.878 1.00 81.81 280 ASN A N 1
ATOM 2225 C CA . ASN A 1 280 ? -10.030 -5.250 20.052 1.00 81.81 280 ASN A CA 1
ATOM 2226 C C . ASN A 1 280 ? -9.288 -6.592 19.876 1.00 81.81 280 ASN A C 1
ATOM 2228 O O . ASN A 1 280 ? -9.810 -7.644 20.251 1.00 81.81 280 ASN A O 1
ATOM 2232 N N . CYS A 1 281 ? -8.093 -6.577 19.268 1.00 71.88 281 CYS A N 1
ATOM 2233 C CA . CYS A 1 281 ? -7.306 -7.762 18.925 1.00 71.88 281 CYS A CA 1
ATOM 2234 C C . CYS A 1 281 ? -6.785 -8.477 20.182 1.00 71.88 281 CYS A C 1
ATOM 2236 O O . CYS A 1 281 ? -5.629 -8.338 20.582 1.00 71.88 281 CYS A O 1
ATOM 2238 N N . ALA A 1 282 ? -7.649 -9.273 20.807 1.00 70.19 282 ALA A N 1
ATOM 2239 C CA . ALA A 1 282 ? -7.275 -10.253 21.813 1.00 70.19 282 ALA A CA 1
ATOM 2240 C C . ALA A 1 282 ? -6.944 -11.591 21.141 1.00 70.19 282 ALA A C 1
ATOM 2242 O O . ALA A 1 282 ? -7.550 -11.955 20.132 1.00 70.19 282 ALA A O 1
ATOM 2243 N N . PHE A 1 283 ? -6.027 -12.357 21.732 1.00 67.56 283 PHE A N 1
ATOM 2244 C CA . PHE A 1 283 ? -5.823 -13.759 21.379 1.00 67.56 283 PHE A CA 1
ATOM 2245 C C . PHE A 1 283 ? -6.191 -14.642 22.585 1.00 67.56 283 PHE A C 1
ATOM 2247 O O . PHE A 1 283 ? -5.498 -14.582 23.601 1.00 67.56 283 PHE A O 1
ATOM 2254 N N . PRO A 1 284 ? -7.267 -15.451 22.513 1.00 70.50 284 PRO A N 1
ATOM 2255 C CA . PRO A 1 284 ? -8.177 -15.611 21.377 1.00 70.50 284 PRO A CA 1
ATOM 2256 C C . PRO A 1 284 ? -9.128 -14.406 21.176 1.00 70.50 284 PRO A C 1
ATOM 2258 O O . PRO A 1 284 ? -9.517 -13.763 22.155 1.00 70.50 284 PRO A O 1
ATOM 2261 N N . PRO A 1 285 ? -9.545 -14.120 19.928 1.00 75.62 285 PRO A N 1
ATOM 2262 C CA . PRO A 1 285 ? -10.494 -13.048 19.616 1.00 75.62 285 PRO A CA 1
ATOM 2263 C C . PRO A 1 285 ? -11.877 -13.325 20.210 1.00 75.62 285 PRO A C 1
ATOM 2265 O O . PRO A 1 285 ? -12.376 -14.449 20.132 1.00 75.62 285 PRO A O 1
ATOM 2268 N N . ARG A 1 286 ? -12.510 -12.291 20.781 1.00 83.50 286 ARG A N 1
ATOM 2269 C CA . ARG A 1 286 ? -13.886 -12.360 21.314 1.00 83.50 286 ARG A CA 1
ATOM 2270 C C . ARG A 1 286 ? -14.947 -12.069 20.252 1.00 83.50 286 ARG A C 1
ATOM 2272 O O . ARG A 1 286 ? -16.017 -12.660 20.292 1.00 83.50 286 ARG A O 1
ATOM 2279 N N . ASN A 1 287 ? -14.620 -11.202 19.300 1.00 87.94 287 ASN A N 1
ATOM 2280 C CA . ASN A 1 287 ? -15.482 -10.798 18.194 1.00 87.94 287 ASN A CA 1
ATOM 2281 C C . ASN A 1 287 ? -14.749 -10.999 16.865 1.00 87.94 287 ASN A C 1
ATOM 2283 O O . ASN A 1 287 ? -13.517 -11.063 16.842 1.00 87.94 287 ASN A O 1
ATOM 2287 N N . ASP A 1 288 ? -15.508 -11.121 15.779 1.00 91.50 288 ASP A N 1
ATOM 2288 C CA . ASP A 1 288 ? -14.950 -11.126 14.429 1.00 91.50 288 ASP A CA 1
ATOM 2289 C C . ASP A 1 288 ? -14.287 -9.767 14.151 1.00 91.50 288 ASP A C 1
ATOM 2291 O O . ASP A 1 288 ? -14.869 -8.723 14.438 1.00 91.50 288 ASP A O 1
ATOM 2295 N N . LEU A 1 289 ? -13.087 -9.777 13.568 1.00 93.56 289 LEU A N 1
ATOM 2296 C CA . LEU A 1 289 ? -12.413 -8.575 13.078 1.00 93.56 289 LEU A CA 1
ATOM 2297 C C . LEU A 1 289 ? -12.636 -8.460 11.566 1.00 93.56 289 LEU A C 1
ATOM 2299 O O . LEU A 1 289 ? -12.258 -9.354 10.803 1.00 93.56 289 LEU A O 1
ATOM 2303 N N . ARG A 1 290 ? -13.249 -7.361 11.130 1.00 95.56 290 ARG A N 1
ATOM 2304 C CA . ARG A 1 290 ? -13.546 -7.049 9.730 1.00 95.56 290 ARG A CA 1
ATOM 2305 C C . ARG A 1 290 ? -12.583 -5.980 9.239 1.00 95.56 290 ARG A C 1
ATOM 2307 O O . ARG A 1 290 ? -12.474 -4.916 9.838 1.00 95.56 290 ARG A O 1
ATOM 2314 N N . ILE A 1 291 ? -11.887 -6.266 8.148 1.00 96.81 291 ILE A N 1
ATOM 2315 C CA . ILE A 1 291 ? -10.905 -5.363 7.549 1.00 96.81 291 ILE A CA 1
ATOM 2316 C C . ILE A 1 291 ? -11.312 -5.128 6.102 1.00 96.81 291 ILE A C 1
ATOM 2318 O O . ILE A 1 291 ? -11.487 -6.086 5.351 1.00 96.81 291 ILE A O 1
ATOM 2322 N N . LEU A 1 292 ? -11.460 -3.867 5.721 1.00 97.19 292 LEU A N 1
ATOM 2323 C CA . LEU A 1 292 ? -11.723 -3.435 4.355 1.00 97.19 292 LEU A CA 1
ATOM 2324 C C . LEU A 1 292 ? -10.446 -2.844 3.754 1.00 97.19 292 LEU A C 1
ATOM 2326 O O . LEU A 1 292 ? -9.682 -2.181 4.452 1.00 97.19 292 LEU A O 1
ATOM 2330 N N . ALA A 1 293 ? -10.215 -3.088 2.473 1.00 95.69 293 ALA A N 1
ATOM 2331 C CA . ALA A 1 293 ? -9.125 -2.501 1.708 1.00 95.69 293 ALA A CA 1
ATOM 2332 C C . ALA A 1 293 ? -9.562 -2.260 0.258 1.00 95.69 293 ALA A C 1
ATOM 2334 O O . ALA A 1 293 ? -10.539 -2.844 -0.220 1.00 95.69 293 ALA A O 1
ATOM 2335 N N . PHE A 1 294 ? -8.804 -1.428 -0.450 1.00 91.81 294 PHE A N 1
ATOM 2336 C CA . PHE A 1 294 ? -9.127 -0.978 -1.802 1.00 91.81 294 PHE A CA 1
ATOM 2337 C C . PHE A 1 294 ? -8.059 -1.433 -2.790 1.00 91.81 294 PHE A C 1
ATOM 2339 O O . PHE A 1 294 ? -6.862 -1.382 -2.499 1.00 91.81 294 PHE A O 1
ATOM 2346 N N . ALA A 1 295 ? -8.482 -1.881 -3.969 1.00 86.19 295 ALA A N 1
ATOM 2347 C CA . ALA A 1 295 ? -7.572 -2.347 -5.005 1.00 86.19 295 ALA A CA 1
ATOM 2348 C C . ALA A 1 295 ? -7.606 -1.419 -6.223 1.00 86.19 295 ALA A C 1
ATOM 2350 O O . ALA A 1 295 ? -8.381 -1.631 -7.155 1.00 86.19 295 ALA A O 1
ATOM 2351 N N . SER A 1 296 ? -6.763 -0.386 -6.218 1.00 77.00 296 SER A N 1
ATOM 2352 C CA . SER A 1 296 ? -6.709 0.619 -7.291 1.00 77.00 296 SER A CA 1
ATOM 2353 C C 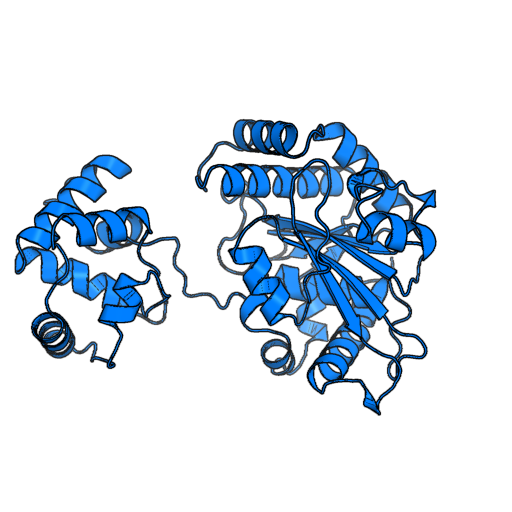. SER A 1 296 ? -6.086 0.109 -8.596 1.00 77.00 296 SER A C 1
ATOM 2355 O O . SER A 1 296 ? -6.290 0.712 -9.644 1.00 77.00 296 SER A O 1
ATOM 2357 N N . ASN A 1 297 ? -5.347 -1.004 -8.559 1.00 74.75 297 ASN A N 1
ATOM 2358 C CA . ASN A 1 297 ? -4.721 -1.629 -9.726 1.00 74.75 297 ASN A CA 1
ATOM 2359 C C . ASN A 1 297 ? -4.538 -3.150 -9.536 1.00 74.75 297 ASN A C 1
ATOM 2361 O O . ASN A 1 297 ? -4.804 -3.704 -8.465 1.00 74.75 297 ASN A O 1
ATOM 2365 N N . GLU A 1 298 ? -4.065 -3.842 -10.577 1.00 72.19 298 GLU A N 1
ATOM 2366 C CA . GLU A 1 298 ? -3.916 -5.305 -10.562 1.00 72.19 298 GLU A CA 1
ATOM 2367 C C . GLU A 1 298 ? -2.878 -5.799 -9.540 1.00 72.19 298 GLU A C 1
ATOM 2369 O O . GLU A 1 298 ? -3.079 -6.832 -8.897 1.00 72.19 298 GLU A O 1
ATOM 2374 N N . VAL A 1 299 ? -1.801 -5.038 -9.315 1.00 73.62 299 VAL A N 1
ATOM 2375 C CA . VAL A 1 299 ? -0.792 -5.366 -8.295 1.00 73.62 299 VAL A CA 1
ATOM 2376 C C . VAL A 1 299 ? -1.421 -5.337 -6.899 1.00 73.62 299 VAL A C 1
ATOM 2378 O O . VAL A 1 299 ? -1.229 -6.272 -6.118 1.00 73.62 299 VAL A O 1
ATOM 2381 N N . ALA A 1 300 ? -2.227 -4.318 -6.594 1.00 76.94 300 ALA A N 1
ATOM 2382 C CA . ALA A 1 300 ? -2.969 -4.216 -5.341 1.00 76.94 300 ALA A CA 1
ATOM 2383 C C . ALA A 1 300 ? -3.983 -5.362 -5.183 1.00 76.94 300 ALA A C 1
ATOM 2385 O O . ALA A 1 300 ? -4.017 -6.000 -4.128 1.00 76.94 300 ALA A O 1
ATOM 2386 N N . ARG A 1 301 ? -4.743 -5.708 -6.237 1.00 79.81 301 ARG A N 1
ATOM 2387 C CA . ARG A 1 301 ? -5.664 -6.867 -6.222 1.00 79.81 301 ARG A CA 1
ATOM 2388 C C . ARG A 1 301 ? -4.928 -8.160 -5.887 1.00 79.81 301 ARG A C 1
ATOM 2390 O O . ARG A 1 301 ? -5.387 -8.949 -5.059 1.00 79.81 301 ARG A O 1
ATOM 2397 N N . MET A 1 302 ? -3.782 -8.384 -6.524 1.00 80.94 302 MET A N 1
ATOM 2398 C CA . MET A 1 302 ? -2.955 -9.566 -6.307 1.00 80.94 302 MET A CA 1
ATOM 2399 C C . MET A 1 302 ? -2.415 -9.622 -4.871 1.00 80.94 302 MET A C 1
ATOM 2401 O O . MET A 1 302 ? -2.572 -10.655 -4.215 1.00 80.94 302 MET A O 1
ATOM 2405 N N . ARG A 1 303 ? -1.882 -8.511 -4.342 1.00 83.44 303 ARG A N 1
ATOM 2406 C CA . ARG A 1 303 ? -1.444 -8.389 -2.938 1.00 83.44 303 ARG A CA 1
ATOM 2407 C C . ARG A 1 303 ? -2.580 -8.698 -1.958 1.00 83.44 303 ARG A C 1
ATOM 2409 O O . ARG A 1 303 ? -2.406 -9.527 -1.069 1.00 83.44 303 ARG A O 1
ATOM 2416 N N . LEU A 1 304 ? -3.762 -8.114 -2.146 1.00 87.69 304 LEU A N 1
ATOM 2417 C CA . LEU A 1 304 ? -4.916 -8.331 -1.264 1.00 87.69 304 LEU A CA 1
ATOM 2418 C C . LEU A 1 304 ? -5.398 -9.787 -1.276 1.00 87.69 304 LEU A C 1
ATOM 2420 O O . LEU A 1 304 ? -5.608 -10.375 -0.213 1.00 87.69 304 LEU A O 1
ATOM 2424 N N . LYS A 1 305 ? -5.473 -10.422 -2.452 1.00 86.00 305 LYS A N 1
ATOM 2425 C CA . LYS A 1 305 ? -5.795 -11.856 -2.568 1.00 86.00 305 LYS A CA 1
ATOM 2426 C C . LYS A 1 305 ? -4.765 -12.735 -1.849 1.00 86.00 305 LYS A C 1
ATOM 2428 O O . LYS A 1 305 ? -5.146 -13.690 -1.174 1.00 86.00 305 LYS A O 1
ATOM 2433 N N . LYS A 1 306 ? -3.468 -12.411 -1.943 1.00 82.25 306 LYS A N 1
ATOM 2434 C CA . LYS A 1 306 ? -2.392 -13.110 -1.206 1.00 82.25 306 LYS A CA 1
ATOM 2435 C C . LYS A 1 306 ? -2.499 -12.930 0.308 1.00 82.25 306 LYS A C 1
ATOM 2437 O O . LYS A 1 306 ? -2.099 -13.816 1.055 1.00 82.25 306 LYS A O 1
ATOM 2442 N N . GLN A 1 307 ? -3.095 -11.828 0.751 1.00 83.56 307 GLN A N 1
ATOM 2443 C CA . GLN A 1 307 ? -3.432 -1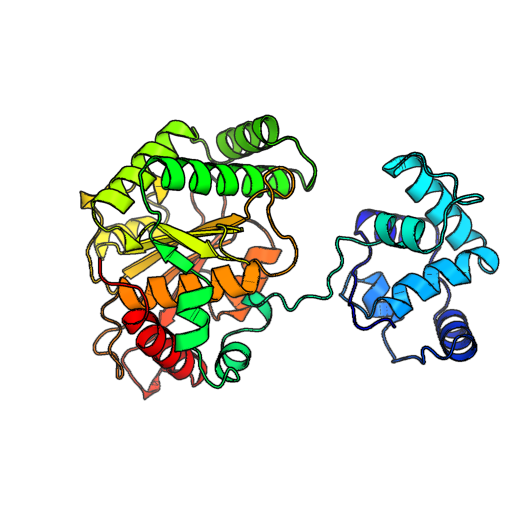1.564 2.149 1.00 83.56 307 GLN A CA 1
ATOM 2444 C C . GLN A 1 307 ? -4.831 -12.073 2.540 1.00 83.56 307 GLN A C 1
ATOM 2446 O O . GLN A 1 307 ? -5.340 -11.689 3.591 1.00 83.56 307 GLN A O 1
ATOM 2451 N N . HIS A 1 308 ? -5.441 -12.952 1.734 1.00 87.69 308 HIS A N 1
ATOM 2452 C CA . HIS A 1 308 ? -6.739 -13.595 1.986 1.00 87.69 308 HIS A CA 1
ATOM 2453 C C . HIS A 1 308 ? -7.944 -12.651 2.051 1.00 87.69 308 HIS A C 1
ATOM 2455 O O . HIS A 1 308 ? -8.981 -13.008 2.613 1.00 87.69 308 HIS A O 1
ATOM 2461 N N . PHE A 1 309 ? -7.843 -11.472 1.443 1.00 92.25 309 PHE A N 1
ATOM 2462 C CA . PHE A 1 309 ? -9.017 -10.649 1.198 1.00 92.25 309 PHE A CA 1
ATOM 2463 C C . PHE A 1 309 ? -9.849 -11.220 0.045 1.00 92.25 309 PHE A C 1
ATOM 2465 O O . PHE A 1 309 ? -9.320 -11.802 -0.909 1.00 92.25 309 PHE A O 1
ATOM 2472 N N . LYS A 1 310 ? -11.162 -11.019 0.118 1.00 93.94 310 LYS A N 1
ATOM 2473 C CA . LYS A 1 310 ? -12.139 -11.402 -0.900 1.00 93.94 310 LYS A CA 1
ATOM 2474 C C . LYS A 1 310 ? -12.758 -10.146 -1.492 1.00 93.94 310 LYS A C 1
ATOM 2476 O O . LYS A 1 310 ? -12.982 -9.179 -0.780 1.00 93.94 310 LYS A O 1
ATOM 2481 N N . ALA A 1 311 ? -13.021 -10.152 -2.794 1.00 93.38 311 ALA A N 1
ATOM 2482 C CA . ALA A 1 311 ? -13.743 -9.049 -3.417 1.00 93.38 311 ALA A CA 1
ATOM 2483 C C . ALA A 1 311 ? -15.173 -9.000 -2.860 1.00 93.38 311 ALA A C 1
ATOM 2485 O O . ALA A 1 311 ? -15.824 -10.042 -2.756 1.00 93.38 311 ALA A O 1
ATOM 2486 N N . THR A 1 312 ? -15.668 -7.807 -2.536 1.00 93.56 312 THR A N 1
ATOM 2487 C CA . THR A 1 312 ? -17.045 -7.630 -2.044 1.00 93.56 312 THR A CA 1
ATOM 2488 C C . THR A 1 312 ? -18.073 -7.645 -3.177 1.00 93.56 312 THR A C 1
ATOM 2490 O O . THR A 1 312 ? -19.256 -7.849 -2.922 1.00 93.56 312 THR A O 1
ATOM 2493 N N . GLY A 1 313 ? -17.622 -7.434 -4.420 1.00 90.19 313 GLY A N 1
ATOM 2494 C CA . GLY A 1 313 ? -18.476 -7.177 -5.585 1.00 90.19 313 GLY A CA 1
ATOM 2495 C C . GLY A 1 313 ? -18.876 -5.704 -5.733 1.00 90.19 313 GLY A C 1
ATOM 2496 O O . GLY A 1 313 ? -19.457 -5.334 -6.749 1.00 90.19 313 GLY A O 1
ATOM 2497 N N . THR A 1 314 ? -18.523 -4.867 -4.757 1.00 91.00 314 THR A N 1
ATOM 2498 C CA . THR A 1 314 ? -18.793 -3.428 -4.742 1.00 91.00 314 THR A CA 1
ATOM 2499 C C . THR A 1 314 ? -17.576 -2.647 -5.232 1.00 91.00 314 THR A C 1
ATOM 2501 O O . THR A 1 314 ? -16.430 -3.064 -5.039 1.00 91.00 314 THR A O 1
ATOM 2504 N N . LYS A 1 315 ? -17.825 -1.479 -5.830 1.00 89.56 315 LYS A N 1
ATOM 2505 C CA . LYS A 1 315 ? -16.802 -0.503 -6.213 1.00 89.56 315 LYS A CA 1
ATOM 2506 C C . LYS A 1 315 ? -17.045 0.833 -5.521 1.00 89.56 315 LYS A C 1
ATOM 2508 O O . LYS A 1 315 ? -18.193 1.187 -5.266 1.00 89.56 315 LYS A O 1
ATOM 2513 N N . LEU A 1 316 ? -15.983 1.596 -5.268 1.00 85.06 316 LEU A N 1
ATOM 2514 C CA . LEU A 1 316 ? -16.114 2.986 -4.834 1.00 85.06 316 LEU A CA 1
ATOM 2515 C C . LEU A 1 316 ? -16.706 3.792 -5.992 1.00 85.06 316 LEU A C 1
ATOM 2517 O O . LEU A 1 316 ? -16.086 3.883 -7.052 1.00 85.06 316 LEU A O 1
ATOM 2521 N N . HIS A 1 317 ? -17.898 4.356 -5.789 1.00 73.44 317 HIS A N 1
ATOM 2522 C CA . HIS A 1 317 ? -18.710 4.967 -6.847 1.00 73.44 317 HIS A CA 1
ATOM 2523 C C . HIS A 1 317 ? -17.958 6.038 -7.656 1.00 73.44 317 HIS A C 1
ATOM 2525 O O . HIS A 1 317 ? -18.158 6.153 -8.861 1.00 73.44 317 HIS A O 1
ATOM 2531 N N . THR A 1 318 ? -17.079 6.810 -7.015 1.00 75.69 318 THR A N 1
ATOM 2532 C CA . THR A 1 318 ? -16.344 7.910 -7.656 1.00 75.69 318 THR A CA 1
ATOM 2533 C C . THR A 1 318 ? -15.104 7.462 -8.427 1.00 75.69 318 THR A C 1
ATOM 2535 O O . THR A 1 318 ? -14.782 8.071 -9.435 1.00 75.69 318 THR A O 1
ATOM 2538 N N . MET A 1 319 ? -14.422 6.399 -7.993 1.00 78.69 319 MET A N 1
ATOM 2539 C CA . MET A 1 319 ? -13.113 6.005 -8.544 1.00 78.69 319 MET A CA 1
ATOM 2540 C C . MET A 1 319 ? -13.143 4.667 -9.301 1.00 78.69 319 MET A C 1
ATOM 2542 O O . MET A 1 319 ? -12.146 4.256 -9.889 1.00 78.69 319 MET A O 1
ATOM 2546 N N . GLY A 1 320 ? -14.257 3.928 -9.249 1.00 82.25 320 GLY A N 1
ATOM 2547 C CA . GLY A 1 320 ? -14.374 2.599 -9.860 1.00 82.25 320 GLY A CA 1
ATOM 2548 C C . GLY A 1 320 ? -13.456 1.535 -9.241 1.00 82.25 320 GLY A C 1
ATOM 2549 O O . GLY A 1 320 ? -13.268 0.469 -9.829 1.00 82.25 320 GLY A O 1
ATOM 2550 N N . VAL A 1 321 ? -12.889 1.821 -8.066 1.00 87.00 321 VAL A N 1
ATOM 2551 C CA . VAL A 1 321 ? -11.934 0.970 -7.344 1.00 87.00 321 VAL A CA 1
ATOM 2552 C C . VAL A 1 321 ? -12.667 -0.179 -6.670 1.00 87.00 321 VAL A C 1
ATOM 2554 O O . VAL A 1 321 ? -13.656 0.051 -5.978 1.00 87.00 321 VAL A O 1
ATOM 2557 N N . ASP A 1 322 ? -12.174 -1.404 -6.842 1.00 90.12 322 ASP A N 1
ATOM 2558 C CA . ASP A 1 322 ? -12.770 -2.595 -6.234 1.00 90.12 322 ASP A CA 1
ATOM 2559 C C . ASP A 1 322 ? -12.531 -2.627 -4.718 1.00 90.12 322 ASP A C 1
ATOM 2561 O O . ASP A 1 322 ? -11.405 -2.411 -4.249 1.00 90.12 322 ASP A O 1
ATOM 2565 N N . LEU A 1 323 ? -13.575 -2.971 -3.961 1.00 94.00 323 LEU A N 1
ATOM 2566 C CA . LEU A 1 323 ? -13.489 -3.181 -2.519 1.00 94.00 323 LEU A CA 1
ATOM 2567 C C . LEU A 1 323 ? -13.213 -4.649 -2.197 1.00 94.00 323 LEU A C 1
ATOM 2569 O O . LEU A 1 323 ? -13.759 -5.577 -2.804 1.00 94.00 323 LEU A O 1
ATOM 2573 N N . TYR A 1 324 ? -12.372 -4.847 -1.191 1.00 95.94 324 TYR A N 1
ATOM 2574 C CA . TYR A 1 324 ? -11.945 -6.151 -0.718 1.00 95.94 324 TYR A CA 1
ATOM 2575 C C . TYR A 1 324 ? -12.126 -6.240 0.793 1.00 95.94 324 TYR A C 1
ATOM 2577 O O . TYR A 1 324 ? -11.631 -5.381 1.520 1.00 95.94 324 TYR A O 1
ATOM 2585 N N . ASP A 1 325 ? -12.788 -7.289 1.279 1.00 95.25 325 ASP A N 1
ATOM 2586 C CA . ASP A 1 325 ? -12.973 -7.538 2.704 1.00 95.25 325 ASP A CA 1
ATOM 2587 C C . ASP A 1 325 ? -12.229 -8.789 3.186 1.00 95.25 325 ASP A C 1
ATOM 2589 O O . ASP A 1 325 ? -12.038 -9.779 2.477 1.00 95.25 325 ASP A O 1
ATOM 2593 N N . ARG A 1 326 ? -11.772 -8.737 4.433 1.00 93.75 326 ARG A N 1
ATOM 2594 C CA . ARG A 1 326 ? -11.246 -9.884 5.167 1.00 93.75 326 ARG A CA 1
ATOM 2595 C C . ARG A 1 326 ? -11.949 -9.962 6.512 1.00 93.75 326 ARG A C 1
ATOM 2597 O O . ARG A 1 326 ? -12.033 -8.974 7.236 1.00 93.75 326 ARG A O 1
ATOM 2604 N N . CYS A 1 327 ? -12.437 -11.151 6.848 1.00 93.00 327 CYS A N 1
ATOM 2605 C CA . CYS A 1 327 ? -12.987 -11.458 8.162 1.00 93.00 327 CYS A CA 1
ATOM 2606 C C . CYS A 1 327 ? -12.044 -12.422 8.881 1.00 93.00 327 CYS A C 1
ATOM 2608 O O . CYS A 1 327 ? -11.817 -13.532 8.403 1.00 93.00 327 CYS A O 1
ATOM 2610 N N . ILE A 1 328 ? -11.516 -12.001 10.025 1.00 90.50 328 ILE A N 1
ATOM 2611 C CA . ILE A 1 328 ? -10.783 -12.859 10.951 1.00 90.50 328 ILE A CA 1
ATOM 2612 C C . ILE A 1 328 ? -11.763 -13.252 12.058 1.00 90.50 328 ILE A C 1
ATOM 2614 O O . ILE A 1 328 ? -12.085 -12.442 12.926 1.00 90.50 328 ILE A O 1
ATOM 2618 N N . SER A 1 329 ? -12.286 -14.479 11.993 1.00 85.62 329 SER A N 1
ATOM 2619 C CA . SER A 1 329 ? -13.408 -14.875 12.851 1.00 85.62 329 SER A CA 1
ATOM 2620 C C . SER A 1 329 ? -12.997 -15.159 14.300 1.00 85.62 329 SER A C 1
ATOM 2622 O O . SER A 1 329 ? -11.950 -15.753 14.549 1.00 85.62 329 SER A O 1
ATOM 2624 N N . CYS A 1 330 ? -13.851 -14.839 15.274 1.00 82.88 330 CYS A N 1
ATOM 2625 C CA . CYS A 1 330 ? -13.676 -15.302 16.649 1.00 82.88 330 CYS A CA 1
ATOM 2626 C C . CYS A 1 330 ? -13.882 -16.818 16.787 1.00 82.88 330 CYS A C 1
ATOM 2628 O O . CYS A 1 330 ? -13.222 -17.484 17.598 1.00 82.88 330 CYS A O 1
ATOM 2630 N N . ASN A 1 331 ? -14.722 -17.399 15.927 1.00 83.25 331 ASN A N 1
ATOM 2631 C CA . ASN A 1 331 ? -15.019 -18.822 15.920 1.00 83.25 331 ASN A CA 1
ATOM 2632 C C . ASN A 1 331 ? -13.815 -19.630 15.414 1.00 83.25 331 ASN A C 1
ATOM 2634 O O . ASN A 1 331 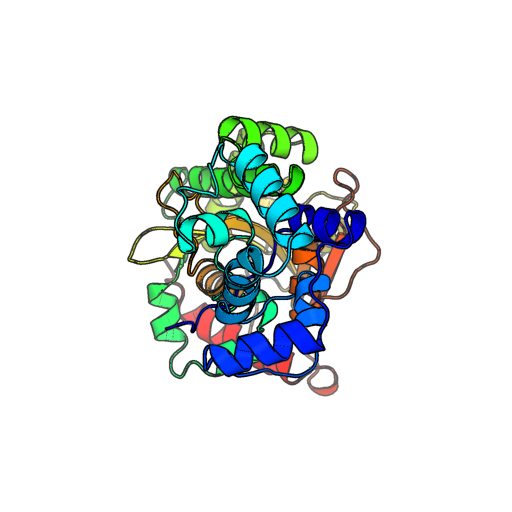? -13.497 -19.635 14.225 1.00 83.25 331 ASN A O 1
ATOM 2638 N N . ARG A 1 332 ? -13.171 -20.371 16.325 1.00 76.00 332 ARG A N 1
ATOM 2639 C CA . ARG A 1 332 ? -11.983 -21.188 16.030 1.00 76.00 332 ARG A CA 1
ATOM 2640 C C . ARG A 1 332 ? -12.220 -22.229 14.933 1.00 76.00 332 ARG A C 1
ATOM 2642 O O . ARG A 1 332 ? -11.302 -22.501 14.175 1.00 76.00 332 ARG A O 1
ATOM 2649 N N . LEU A 1 333 ? -13.437 -22.764 14.801 1.00 76.62 333 LEU A N 1
ATOM 2650 C CA . LEU A 1 333 ? -13.774 -23.735 13.749 1.00 76.62 333 LEU A CA 1
ATOM 2651 C C . LEU A 1 333 ? -13.799 -23.107 12.347 1.00 76.62 333 LEU A C 1
ATOM 2653 O O . LEU A 1 333 ? -13.706 -23.822 11.355 1.00 76.62 333 LEU A O 1
ATOM 2657 N N . LYS A 1 334 ? -13.942 -21.779 12.261 1.00 80.00 334 LYS A N 1
ATOM 2658 C CA . LYS A 1 334 ? -13.973 -21.014 11.006 1.00 80.00 334 LYS A CA 1
ATOM 2659 C C . LYS A 1 334 ? -12.647 -20.308 10.700 1.00 80.00 334 LYS A C 1
ATOM 2661 O O . LYS A 1 334 ? -12.532 -19.699 9.639 1.00 80.00 334 LYS A O 1
ATOM 2666 N N . ARG A 1 335 ? -11.668 -20.358 11.612 1.00 80.88 335 ARG A N 1
ATOM 2667 C CA . ARG A 1 335 ? -10.365 -19.701 11.453 1.00 80.88 335 ARG A CA 1
ATOM 2668 C C . ARG A 1 335 ? -9.390 -20.575 10.684 1.00 80.88 335 ARG A C 1
ATOM 2670 O O . ARG A 1 335 ? -9.242 -21.761 10.969 1.00 80.88 335 ARG A O 1
ATOM 2677 N N . SER A 1 336 ? -8.689 -19.965 9.733 1.00 83.44 336 SER A N 1
ATOM 2678 C CA . SER A 1 336 ? -7.546 -20.607 9.092 1.00 83.44 336 SER A CA 1
ATOM 2679 C C . SER A 1 336 ? -6.290 -20.493 9.975 1.00 83.44 336 SER A C 1
ATOM 2681 O O . SER A 1 336 ? -6.174 -19.546 10.756 1.00 83.44 336 SER A O 1
ATOM 2683 N N . PRO A 1 337 ? -5.286 -21.377 9.812 1.00 82.56 337 PRO A N 1
ATOM 2684 C CA . PRO A 1 337 ? -3.991 -21.219 10.484 1.00 82.56 337 PRO A CA 1
ATOM 2685 C C . PRO A 1 337 ? -3.308 -19.870 10.196 1.00 82.56 337 PRO A C 1
ATOM 2687 O O . PRO A 1 337 ? -2.538 -19.364 11.009 1.00 82.56 337 PRO A O 1
ATOM 2690 N N . LEU A 1 338 ? -3.598 -19.269 9.038 1.00 80.38 338 LEU A N 1
ATOM 2691 C CA . LEU A 1 338 ? -3.086 -17.956 8.654 1.00 80.38 338 LEU A CA 1
ATOM 2692 C C . LEU A 1 338 ? -3.782 -16.817 9.396 1.00 80.38 338 LEU A C 1
ATOM 2694 O O . LEU A 1 338 ? -3.156 -15.785 9.616 1.00 80.38 338 LEU A O 1
ATOM 2698 N N . ASP A 1 339 ? -5.038 -16.995 9.803 1.00 84.69 339 ASP A N 1
ATOM 2699 C CA . ASP A 1 339 ? -5.745 -16.036 10.653 1.00 84.69 339 ASP A CA 1
ATOM 2700 C C . ASP A 1 339 ? -5.230 -16.089 12.089 1.00 84.69 339 ASP A C 1
ATOM 2702 O O . ASP A 1 339 ? -5.025 -15.042 12.696 1.00 84.69 339 ASP A O 1
ATOM 2706 N N . ASP A 1 340 ? -4.931 -17.283 12.609 1.00 83.31 340 ASP A N 1
ATOM 2707 C CA . ASP A 1 340 ? -4.272 -17.425 13.912 1.00 83.31 340 ASP A CA 1
ATOM 2708 C C . ASP A 1 340 ? -2.872 -16.794 13.902 1.00 83.31 340 ASP A C 1
ATOM 2710 O O . ASP A 1 340 ? -2.511 -16.081 14.838 1.00 83.31 340 ASP A O 1
ATOM 2714 N N . LEU A 1 341 ? -2.105 -16.981 12.819 1.00 82.94 341 LEU A N 1
ATOM 2715 C CA . LEU A 1 341 ? -0.819 -16.306 12.640 1.00 82.94 341 LEU A CA 1
ATOM 2716 C C . LEU A 1 341 ? -0.984 -14.784 12.512 1.00 82.94 341 LEU A C 1
ATOM 2718 O O . LEU A 1 341 ? -0.211 -14.044 13.116 1.00 82.94 341 LEU A O 1
ATOM 2722 N N . ALA A 1 342 ? -1.982 -14.311 11.758 1.00 85.06 342 ALA A N 1
ATOM 2723 C CA . ALA A 1 342 ? -2.284 -12.886 11.631 1.00 85.06 342 ALA A CA 1
ATOM 2724 C C . ALA A 1 342 ? -2.569 -12.270 13.001 1.00 85.06 342 ALA A C 1
ATOM 2726 O O . ALA A 1 342 ? -1.947 -11.277 13.356 1.00 85.06 342 ALA A O 1
ATOM 2727 N N . LEU A 1 343 ? -3.470 -12.879 13.777 1.00 85.50 343 LEU A N 1
ATOM 2728 C CA . LEU A 1 343 ? -3.827 -12.434 15.124 1.00 85.50 343 LEU A CA 1
ATOM 2729 C C . LEU A 1 343 ? -2.625 -12.468 16.059 1.00 85.50 343 LEU A C 1
ATOM 2731 O O . LEU A 1 343 ? -2.382 -11.491 16.755 1.00 85.50 343 LEU A O 1
ATOM 2735 N N . GLY A 1 344 ? -1.841 -13.548 16.040 1.00 84.06 344 GLY A N 1
ATOM 2736 C CA . GLY A 1 344 ? -0.619 -13.648 16.831 1.00 84.06 344 GLY A CA 1
ATOM 2737 C C . GLY A 1 344 ? 0.361 -12.518 16.514 1.00 84.06 344 GLY A C 1
ATOM 2738 O O . GLY A 1 344 ? 0.848 -11.856 17.427 1.00 84.06 344 GLY A O 1
ATOM 2739 N N . ILE A 1 345 ? 0.598 -12.239 15.228 1.00 84.12 345 ILE A N 1
ATOM 2740 C CA . ILE A 1 345 ? 1.452 -11.128 14.793 1.00 84.12 345 ILE A CA 1
ATOM 2741 C C . ILE A 1 345 ? 0.846 -9.786 15.222 1.00 84.12 345 ILE A C 1
ATOM 2743 O O . ILE A 1 345 ? 1.542 -8.994 15.844 1.00 84.12 345 ILE A O 1
ATOM 2747 N N . MET A 1 346 ? -0.433 -9.526 14.945 1.00 87.69 346 MET A N 1
ATOM 2748 C CA . MET A 1 346 ? -1.104 -8.270 15.303 1.00 87.69 346 MET A CA 1
ATOM 2749 C C . MET A 1 346 ? -1.085 -8.018 16.816 1.00 87.69 346 MET A C 1
ATOM 2751 O O . MET A 1 346 ? -0.741 -6.916 17.231 1.00 87.69 346 MET A O 1
ATOM 2755 N N . THR A 1 347 ? -1.376 -9.030 17.638 1.00 83.62 347 THR A N 1
ATOM 2756 C CA . THR A 1 347 ? -1.307 -8.949 19.105 1.00 83.62 347 THR A CA 1
ATOM 2757 C C . THR A 1 347 ? 0.124 -8.722 19.584 1.00 83.62 347 THR A C 1
ATOM 2759 O O . THR A 1 347 ? 0.358 -7.847 20.409 1.00 83.62 347 THR A O 1
ATOM 2762 N N . VAL A 1 348 ? 1.112 -9.461 19.065 1.00 81.25 348 VAL A N 1
ATOM 2763 C CA . VAL A 1 348 ? 2.514 -9.244 19.456 1.00 81.25 348 VAL A CA 1
ATOM 2764 C C . VAL A 1 348 ? 2.967 -7.840 19.076 1.00 81.25 348 VAL A C 1
ATOM 2766 O O . VAL A 1 348 ? 3.628 -7.190 19.877 1.00 81.25 348 VAL A O 1
ATOM 2769 N N . LEU A 1 349 ? 2.616 -7.362 17.881 1.00 79.25 349 LEU A N 1
ATOM 2770 C CA . LEU A 1 349 ? 3.059 -6.074 17.361 1.00 79.25 349 LEU A CA 1
ATOM 2771 C C . LEU A 1 349 ? 2.326 -4.880 17.994 1.00 79.25 349 LEU A C 1
ATOM 2773 O O . LEU A 1 349 ? 2.944 -3.833 18.193 1.00 79.25 349 LEU A O 1
ATOM 2777 N N . SER A 1 350 ? 1.050 -5.010 18.362 1.00 77.62 350 SER A N 1
ATOM 2778 C CA . SER A 1 350 ? 0.282 -3.909 18.959 1.00 77.62 350 SER A CA 1
ATOM 2779 C C . SER A 1 350 ? 0.851 -3.451 20.305 1.00 77.62 350 SER A C 1
ATOM 2781 O O . SER A 1 350 ? 0.866 -2.257 20.585 1.00 77.62 350 SER A O 1
ATOM 2783 N N . HIS A 1 351 ? 1.429 -4.367 21.091 1.00 74.69 351 HIS A N 1
ATOM 2784 C CA . HIS A 1 351 ? 2.127 -4.069 22.353 1.00 74.69 351 HIS A CA 1
ATOM 2785 C C . HIS A 1 351 ? 3.518 -3.435 22.179 1.00 74.69 351 HIS A C 1
ATOM 2787 O O . HIS A 1 351 ? 4.261 -3.255 23.151 1.00 74.69 351 HIS A O 1
ATOM 2793 N N . THR A 1 352 ? 3.924 -3.168 20.938 1.00 70.69 352 THR A N 1
ATOM 2794 C CA . THR A 1 352 ? 5.274 -2.692 20.600 1.00 70.69 352 THR A CA 1
ATOM 2795 C C . THR A 1 352 ? 5.268 -1.333 19.926 1.00 70.69 352 THR A C 1
ATOM 2797 O O . THR A 1 352 ? 6.321 -0.703 19.837 1.00 70.69 352 THR A O 1
ATOM 2800 N N . LEU A 1 353 ? 4.089 -0.850 19.529 1.00 68.88 353 LEU A N 1
ATOM 2801 C CA . LEU A 1 353 ? 3.907 0.554 19.214 1.00 68.88 353 LEU A CA 1
ATOM 2802 C C . LEU A 1 353 ? 3.966 1.353 20.521 1.00 68.88 353 LEU A C 1
ATOM 2804 O O . LEU A 1 353 ? 3.293 0.973 21.482 1.00 68.88 353 LEU A O 1
ATOM 2808 N N . PRO A 1 354 ? 4.777 2.421 20.600 1.00 59.31 354 PRO A N 1
ATOM 2809 C CA . PRO A 1 354 ? 4.804 3.259 21.786 1.00 59.31 354 PRO A CA 1
ATOM 2810 C C . PRO A 1 354 ? 3.403 3.833 22.022 1.00 59.31 354 PRO A C 1
ATOM 2812 O O . PRO A 1 354 ? 2.873 4.554 21.176 1.00 59.31 354 PRO A O 1
ATOM 2815 N N . CYS A 1 355 ? 2.804 3.498 23.166 1.00 49.47 355 CYS A N 1
ATOM 2816 C CA . CYS A 1 355 ? 1.722 4.291 23.733 1.00 49.47 355 CYS A CA 1
ATOM 2817 C C . CYS A 1 355 ? 2.361 5.624 24.133 1.00 49.47 355 CYS A C 1
ATOM 2819 O O . CYS A 1 355 ? 3.138 5.647 25.086 1.00 49.47 355 CYS A O 1
ATOM 2821 N N . MET A 1 356 ? 2.140 6.679 23.348 1.00 44.62 356 MET A N 1
ATOM 2822 C CA . MET A 1 356 ? 2.523 8.036 23.744 1.00 44.62 356 MET A CA 1
ATOM 2823 C C . MET A 1 356 ? 1.380 8.682 24.504 1.00 44.62 356 MET A C 1
ATOM 2825 O O . MET A 1 356 ? 0.248 8.637 23.969 1.00 44.62 356 MET A O 1
#

Sequence (356 aa):
MFNRTRTLLPEFIERLDLTNGWPIEKAFKRKGQDLDFGYKSGTLTNLKRGNPVPEKYCYLLIKMRWDHKPLHEVIAAFCSEQEGIDIARADDSQILNVICGPIGGEKDWFVAGLPDLGKLFDLRRHLSRVGRPAKDAEEVSEAVRWMFIDVGRLQTGNPLLPGDEAIRIAADWGHLRLEDYQANAISWWRRDRRTVMVGLGEKKPISMTIVLPLREREWHDVRDGNRVPYSLGAADLDVPSNYLVIEGLGQRPVEEGGESTAFTRGALMVMLAQLGSLSNCAFPPRNDLRILAFASNEVARMRLKKQHFKATGTKLHTMGVDLYDRCISCNRLKRSPLDDLALGIMTVLSHTLPCM

Foldseek 3Di:
DFLFKWFFDPVLLVLCVVLVLQDDPVVLQVLCVVVVNHDDPCQSVCNSVRHIDTLVSLLSLLVCLVVGVSSVVSLQVQCCVPPVDHSVPDDSVSSSPRRTDDGRRADLDLQVALVVLVPPPCLLVVLLAWKAFQPDLVSLLLQLLQQQLQCLCVVVVHLPPDSVNSNVSSCVLVVHHSVLLSVQSNQQCVLPRLQKMFTDDNRDGFKIWGKAAFDPVVLVCVLQLVDDPSPDGSVRGDAQHLRMERRTIGGDRVVNVHDPHCRSVSRVLSVLLSLLQSHPLDVLDPAKRKYKYWALDPVSVSSCVSHVWDFSPDANPRNRITMTMDILGSDPVPHDPSSSSSSVSNNSSNVNHDPD

Radius of gyration: 22.49 Å; chains: 1; bounding box: 52×45×59 Å